Protein 8HD2 (pdb70)

Structure (mmCIF, N/CA/C/O backbone):
data_8HD2
#
_entry.id   8HD2
#
_cell.length_a   35.016
_cell.length_b   48.060
_cell.length_c   49.828
_cell.angle_alpha   82.590
_cell.angle_beta   84.120
_cell.angle_gamma   70.670
#
_symmetry.space_group_name_H-M   'P 1'
#
loop_
_entity.id
_entity.type
_entity.pdbx_description
1 polymer 'Methyltransf_25 domain-containing protein'
2 non-polymer S-ADENOSYL-L-HOMOCYSTEINE
3 water water
#
loop_
_atom_site.group_PDB
_atom_site.id
_atom_site.type_symbol
_atom_site.label_atom_id
_atom_site.label_alt_id
_atom_site.label_comp_id
_atom_site.label_asym_id
_atom_site.label_entity_id
_atom_site.label_seq_id
_atom_site.pdbx_PDB_ins_code
_atom_site.Cartn_x
_atom_site.Cartn_y
_atom_site.Cartn_z
_atom_site.occupancy
_atom_site.B_iso_or_equiv
_atom_site.auth_seq_id
_atom_site.auth_comp_id
_atom_site.auth_asym_id
_atom_site.auth_atom_id
_atom_site.pdbx_PDB_model_num
ATOM 1 N N . PHE A 1 22 ? -7.71602 16.97266 -10.43409 1.000 47.23583 17 PHE A N 1
ATOM 2 C CA . PHE A 1 22 ? -7.47426 15.53591 -10.41849 1.000 36.19658 17 PHE A CA 1
ATOM 3 C C . PHE A 1 22 ? -5.99808 15.21909 -10.17228 1.000 33.41105 17 PHE A C 1
ATOM 4 O O . PHE A 1 22 ? -5.10706 15.99677 -10.51485 1.000 33.69841 17 PHE A O 1
ATOM 6 N N . LEU A 1 23 ? -5.75652 14.05653 -9.57314 1.000 31.63507 18 LEU A N 1
ATOM 7 C CA . LEU A 1 23 ? -4.39931 13.68358 -9.20189 1.000 33.58934 18 LEU A CA 1
ATOM 8 C C . LEU A 1 23 ? -3.54951 13.39580 -10.43877 1.000 36.54339 18 LEU A C 1
ATOM 9 O O . LEU A 1 23 ? -2.38242 13.79541 -10.50233 1.000 27.30231 18 LEU A O 1
ATOM 14 N N . THR A 1 24 ? -4.12799 12.74309 -11.45177 1.000 34.45768 19 THR A N 1
ATOM 15 C CA . THR A 1 24 ? -3.37654 12.46678 -12.67412 1.000 26.67867 19 THR A CA 1
ATOM 16 C C . THR A 1 24 ? -2.95938 13.75714 -13.37022 1.000 30.90289 19 THR A C 1
ATOM 17 O O . THR A 1 24 ? -1.81149 13.89310 -13.81187 1.000 26.54283 19 THR A O 1
ATOM 21 N N . ASP A 1 25 ? -3.87494 14.72296 -13.47169 1.000 29.71550 20 ASP A N 1
ATOM 22 C CA . ASP A 1 25 ? -3.51771 16.01236 -14.05352 1.000 31.71781 20 ASP A CA 1
ATOM 23 C C . ASP A 1 25 ? -2.41388 16.69052 -13.25085 1.000 26.84632 20 ASP A C 1
ATOM 24 O O . ASP A 1 25 ? -1.52618 17.33614 -13.82046 1.000 25.25986 20 ASP A O 1
ATOM 29 N N . ARG A 1 26 ? -2.44901 16.54845 -11.92534 1.000 31.55735 21 ARG A N 1
ATOM 30 C CA . ARG A 1 26 ? -1.40748 17.14341 -11.09526 1.000 27.94594 21 ARG A CA 1
ATOM 31 C C . ARG A 1 26 ? -0.05122 16.50726 -11.36973 1.000 25.38658 21 ARG A C 1
ATOM 32 O O . ARG A 1 26 ? 0.96228 17.20784 -11.46059 1.000 19.99541 21 ARG A O 1
ATOM 40 N N . LEU A 1 27 ? -0.00482 15.17778 -11.49817 1.000 26.57662 22 LEU A N 1
ATOM 41 C CA . LEU A 1 27 ? 1.27801 14.53235 -11.75964 1.000 21.49702 22 LEU A CA 1
ATOM 42 C C . LEU A 1 27 ? 1.77357 14.84027 -13.16959 1.000 23.40691 22 LEU A C 1
ATOM 43 O O . LEU A 1 27 ? 2.97494 15.04409 -13.37398 1.000 25.15307 22 LEU A O 1
ATOM 48 N N . ILE A 1 28 ? 0.86706 14.89138 -14.15191 1.000 21.87300 23 ILE A N 1
ATOM 49 C CA . ILE A 1 28 ? 1.26443 15.31592 -15.49591 1.000 24.04396 23 ILE A CA 1
ATOM 50 C C . ILE A 1 28 ? 1.81852 16.73737 -15.46902 1.000 20.62327 23 ILE A C 1
ATOM 51 O O . ILE A 1 28 ? 2.81191 17.04412 -16.13573 1.000 23.73868 23 ILE A O 1
ATOM 56 N N . ARG A 1 29 ? 1.20671 17.62322 -14.68180 1.000 21.95508 24 ARG A N 1
ATOM 57 C CA . ARG A 1 29 ? 1.73496 18.98068 -14.58887 1.000 23.45315 24 ARG A CA 1
ATOM 58 C C . ARG A 1 29 ? 3.13250 18.97829 -13.97819 1.000 24.98115 24 ARG A C 1
ATOM 59 O O . ARG A 1 29 ? 4.01259 19.72426 -14.42041 1.000 23.86771 24 ARG A O 1
ATOM 67 N N . PHE A 1 30 ? 3.35884 18.13127 -12.97025 1.000 19.84986 25 PHE A N 1
ATOM 68 C CA . PHE A 1 30 ? 4.70210 17.95771 -12.42143 1.000 20.53207 25 PHE A CA 1
ATOM 69 C C . PHE A 1 30 ? 5.67764 17.51342 -13.50886 1.000 20.44091 25 PHE A C 1
ATOM 70 O O . PHE A 1 30 ? 6.77370 18.06774 -13.64136 1.000 21.60358 25 PHE A O 1
ATOM 78 N N . VAL A 1 31 ? 5.28758 16.50918 -14.29830 1.000 18.92384 26 VAL A N 1
ATOM 79 C CA . VAL A 1 31 ? 6.16244 15.99300 -15.34934 1.000 21.54989 26 VAL A CA 1
ATOM 80 C C . VAL A 1 31 ? 6.53610 17.10231 -16.32424 1.000 24.96101 26 VAL A C 1
ATOM 81 O O . VAL A 1 31 ? 7.69293 17.21561 -16.75482 1.000 24.02171 26 VAL A O 1
ATOM 85 N N . GLU A 1 32 ? 5.57566 17.95939 -16.66510 1.000 24.46114 27 GLU A N 1
ATOM 86 C CA . GLU A 1 32 ? 5.86683 19.03107 -17.61020 1.000 23.00236 27 GLU A CA 1
ATOM 87 C C . GLU A 1 32 ? 6.72544 20.11512 -16.96884 1.000 24.51020 27 GLU A C 1
ATOM 88 O O . GLU A 1 32 ? 7.72821 20.54719 -17.55046 1.000 25.79474 27 GLU A O 1
ATOM 94 N N . GLU A 1 33 ? 6.37989 20.53352 -15.74537 1.000 25.47308 28 GLU A N 1
ATOM 95 C CA . GLU A 1 33 ? 7.09998 21.64375 -15.12252 1.000 20.37182 28 GLU A CA 1
ATOM 96 C C . GLU A 1 33 ? 8.53534 21.28237 -14.76645 1.000 22.35416 28 GLU A C 1
ATOM 97 O O . GLU A 1 33 ? 9.40433 22.16040 -14.75809 1.000 28.27479 28 GLU A O 1
ATOM 103 N N . GLU A 1 34 ? 8.80911 20.01467 -14.44770 1.000 21.36145 29 GLU A N 1
ATOM 104 C CA . GLU A 1 34 ? 10.17445 19.60036 -14.14566 1.000 26.09968 29 GLU A CA 1
ATOM 105 C C . GLU A 1 34 ? 11.02228 19.38779 -15.39608 1.000 23.50285 29 GLU A C 1
ATOM 106 O O . GLU A 1 34 ? 12.21868 19.10439 -15.27352 1.000 26.40644 29 GLU A O 1
ATOM 108 N N . GLY A 1 35 ? 10.44315 19.53558 -16.58447 1.000 22.16093 30 GLY A N 1
ATOM 109 C CA . GLY A 1 35 ? 11.16714 19.29880 -17.81498 1.000 20.53712 30 GLY A CA 1
ATOM 110 C C . GLY A 1 35 ? 11.30731 17.84492 -18.20168 1.000 23.13932 30 GLY A C 1
ATOM 111 O O . GLY A 1 35 ? 12.09098 17.53504 -19.10380 1.000 23.45325 30 GLY A O 1
ATOM 112 N N . ILE A 1 36 ? 10.58872 16.93958 -17.53258 1.000 20.22491 31 ILE A N 1
ATOM 113 C CA . ILE A 1 36 ? 10.65507 15.52701 -17.89385 1.000 22.14118 31 ILE A CA 1
ATOM 114 C C . ILE A 1 36 ? 10.06281 15.30409 -19.27650 1.000 22.59399 31 ILE A C 1
ATOM 115 O O . ILE A 1 36 ? 10.63612 14.59132 -20.10795 1.000 22.75769 31 ILE A O 1
ATOM 120 N N . SER A 1 37 ? 8.89683 15.89498 -19.53981 1.000 21.32711 32 SER A N 1
ATOM 121 C CA . SER A 1 37 ? 8.27556 15.69936 -20.84177 1.000 21.63344 32 SER A CA 1
ATOM 122 C C . SER A 1 37 ? 9.14651 16.27827 -21.94965 1.000 24.86396 32 SER A C 1
ATOM 123 O O . SER A 1 37 ? 9.30316 15.65134 -23.00017 1.000 22.14234 32 SER A O 1
ATOM 126 N N . GLU A 1 38 ? 9.76164 17.44897 -21.71615 1.000 23.44576 33 GLU A N 1
ATOM 127 C CA . GLU A 1 38 ? 10.64180 18.03622 -22.72711 1.000 22.75854 33 GLU A CA 1
ATOM 128 C C . GLU A 1 38 ? 11.83558 17.13353 -23.00397 1.000 25.27986 33 GLU A C 1
ATOM 129 O O . GLU A 1 38 ? 12.21593 16.92442 -24.16412 1.000 24.65707 33 GLU A O 1
ATOM 135 N N . LEU A 1 39 ? 12.44395 16.59584 -21.94805 1.000 21.80294 34 LEU A N 1
ATOM 136 C CA . LEU A 1 39 ? 13.58458 15.70374 -22.11519 1.000 23.21975 34 LEU A CA 1
ATOM 137 C C . LEU A 1 39 ? 13.20056 14.46501 -22.91651 1.000 24.45670 34 LEU A C 1
ATOM 138 O O . LEU A 1 39 ? 13.90149 14.08194 -23.85675 1.000 22.42798 34 LEU A O 1
ATOM 143 N N . LEU A 1 40 ? 12.07721 13.83087 -22.56902 1.000 18.91710 35 LEU A N 1
ATOM 144 C CA . LEU A 1 40 ? 11.71330 12.58895 -23.24465 1.000 20.98838 35 LEU A CA 1
ATOM 145 C C . LEU A 1 40 ? 11.34521 12.83282 -24.70946 1.000 21.70636 35 LEU A C 1
ATOM 146 O O . LEU A 1 40 ? 11.67999 12.01733 -25.58235 1.000 20.71447 35 LEU A O 1
ATOM 151 N N . GLN A 1 41 ? 10.66541 13.94449 -25.01316 1.000 20.13539 36 GLN A N 1
ATOM 152 C CA . GLN A 1 41 ? 10.32443 14.17473 -26.41664 1.000 22.64450 36 GLN A CA 1
ATOM 153 C C . GLN A 1 41 ? 11.56959 14.49477 -27.22944 1.000 27.10912 36 GLN A C 1
ATOM 154 O O . GLN A 1 41 ? 11.66531 14.10862 -28.39859 1.000 23.43276 36 GLN A O 1
ATOM 1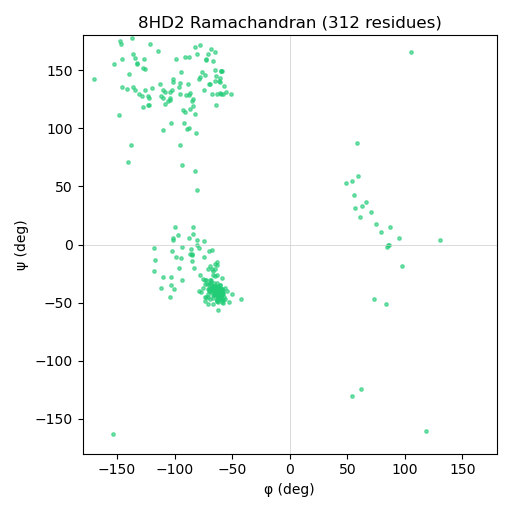60 N N . SER A 1 42 ? 12.54484 15.17653 -26.63022 1.000 24.83412 37 SER A N 1
ATOM 161 C CA . SER A 1 42 ? 13.78356 15.42775 -27.35852 1.000 22.18675 37 SER A CA 1
ATOM 162 C C . SER A 1 42 ? 14.57107 14.13875 -27.57020 1.000 25.46878 37 SER A C 1
ATOM 163 O O . SER A 1 42 ? 15.26482 13.98947 -28.58122 1.000 24.60746 37 SER A O 1
ATOM 166 N N . MET A 1 43 ? 14.44749 13.18730 -26.64733 1.000 25.45158 38 MET A N 1
ATOM 167 C CA . MET A 1 43 ? 15.13196 11.90978 -26.79784 1.000 19.17041 38 MET A CA 1
ATOM 168 C C . MET A 1 43 ? 14.47547 11.06009 -27.87932 1.000 20.52934 38 MET A C 1
ATOM 169 O O . MET A 1 43 ? 15.15224 10.26287 -28.53882 1.000 21.14607 38 MET A O 1
ATOM 174 N N . ARG A 1 44 ? 13.16002 11.22288 -28.05446 1.000 17.09025 39 ARG A N 1
ATOM 175 C CA . ARG A 1 44 ? 12.31740 10.57644 -29.06136 1.000 19.80062 39 ARG A CA 1
ATOM 176 C C . ARG A 1 44 ? 12.05656 9.10456 -28.78480 1.000 15.90905 39 ARG A C 1
ATOM 177 O O . ARG A 1 44 ? 10.91777 8.64373 -28.90685 1.000 19.59901 39 ARG A O 1
ATOM 185 N N . ARG A 1 45 ? 13.10382 8.35278 -28.46528 1.000 17.29072 40 ARG A N 1
ATOM 186 C CA . ARG A 1 45 ? 12.99787 6.92968 -28.19353 1.000 16.34938 40 ARG A CA 1
ATOM 187 C C . ARG A 1 45 ? 13.89503 6.60538 -27.01202 1.000 17.78001 40 ARG A C 1
ATOM 188 O O . ARG A 1 45 ? 14.93939 7.23565 -26.82829 1.000 19.76914 40 ARG A O 1
ATOM 196 N N . PHE A 1 46 ? 13.47069 5.63651 -26.19606 1.000 15.43335 41 PHE A N 1
ATOM 197 C CA . PHE A 1 46 ? 14.21072 5.30327 -24.98434 1.000 16.05998 41 PHE A CA 1
ATOM 198 C C . PHE A 1 46 ? 13.67280 4.01884 -24.36005 1.000 18.57163 41 PHE A C 1
ATOM 199 O O . PHE A 1 46 ? 12.46722 3.76957 -24.37281 1.000 16.15565 41 PHE A O 1
ATOM 207 N N . THR A 1 47 ? 14.57903 3.20467 -23.82112 1.000 16.46173 42 THR A N 1
ATOM 208 C CA . THR A 1 47 ? 14.18286 2.17290 -22.87925 1.000 16.24287 42 THR A CA 1
ATOM 209 C C . THR A 1 47 ? 14.03840 2.78869 -21.49297 1.000 16.13794 42 THR A C 1
ATOM 210 O O . THR A 1 47 ? 14.43943 3.93262 -21.25678 1.000 17.64934 42 THR A O 1
ATOM 214 N N . ILE A 1 48 ? 13.47756 2.02106 -20.55325 1.000 17.35061 43 ILE A N 1
ATOM 215 C CA . ILE A 1 48 ? 13.39491 2.53566 -19.18798 1.000 17.10685 43 ILE A CA 1
ATOM 216 C C . ILE A 1 48 ? 14.79693 2.84118 -18.65704 1.000 18.14362 43 ILE A C 1
ATOM 217 O O . ILE A 1 48 ? 15.02769 3.89469 -18.04385 1.000 17.66383 43 ILE A O 1
ATOM 222 N N . GLU A 1 49 ? 15.76896 1.96492 -18.94725 1.000 19.71819 44 GLU A N 1
ATOM 223 C CA . GLU A 1 49 ? 17.14394 2.20058 -18.50299 1.000 22.69357 44 GLU A CA 1
ATOM 224 C C . GLU A 1 49 ? 17.71766 3.48648 -19.08499 1.000 21.63109 44 GLU A C 1
ATOM 225 O O . GLU A 1 49 ? 18.41369 4.23228 -18.38800 1.000 19.55213 44 GLU A O 1
ATOM 231 N N . GLU A 1 50 ? 17.45155 3.76044 -20.36509 1.000 18.88309 45 GLU A N 1
ATOM 232 C CA . GLU A 1 50 ? 17.98011 4.97329 -20.97499 1.000 17.00825 45 GLU A CA 1
ATOM 233 C C . GLU A 1 50 ? 17.32800 6.20947 -20.37758 1.000 17.73207 45 GLU A C 1
ATOM 234 O O . GLU A 1 50 ? 18.00285 7.21532 -20.13119 1.000 20.04883 45 GLU A O 1
ATOM 240 N N . ALA A 1 51 ? 16.02291 6.14022 -20.10901 1.000 19.43951 46 ALA A N 1
ATOM 241 C CA . ALA A 1 51 ? 15.34094 7.26889 -19.48362 1.000 21.48804 46 ALA A CA 1
ATOM 242 C C . ALA A 1 51 ? 15.90695 7.56098 -18.10222 1.000 20.99550 46 ALA A C 1
ATOM 243 O O . ALA A 1 51 ? 16.14335 8.72424 -17.75315 1.000 19.04506 46 ALA A O 1
ATOM 245 N N . LEU A 1 52 ? 16.13666 6.51869 -17.30479 1.000 19.23400 47 LEU A N 1
ATOM 246 C CA . LEU A 1 52 ? 16.67675 6.72687 -15.96495 1.000 16.87938 47 LEU A CA 1
ATOM 247 C C . LEU A 1 52 ? 18.08333 7.31107 -16.02756 1.000 20.53962 47 LEU A C 1
ATOM 248 O O . LEU A 1 52 ? 18.43351 8.19363 -15.23240 1.000 19.64516 47 LEU A O 1
ATOM 253 N N . GLU A 1 53 ? 18.89400 6.86021 -16.98647 1.000 18.74679 48 GLU A N 1
ATOM 254 C CA . GLU A 1 53 ? 20.20401 7.47621 -17.16749 1.000 20.78753 48 GLU A CA 1
ATOM 255 C C . GLU A 1 53 ? 20.07172 8.95794 -17.51308 1.000 24.16476 48 GLU A C 1
ATOM 256 O O . GLU A 1 53 ? 20.81855 9.79305 -16.99040 1.000 22.52094 48 GLU A O 1
ATOM 262 N N . ALA A 1 54 ? 19.10298 9.31120 -18.36707 1.000 18.71386 49 ALA A N 1
ATOM 263 C CA . ALA A 1 54 ? 18.93580 10.70699 -18.76114 1.000 19.36122 49 ALA A CA 1
ATOM 264 C C . ALA A 1 54 ? 18.37236 11.56339 -17.63314 1.000 23.26947 49 ALA A C 1
ATOM 265 O O . ALA A 1 54 ? 18.71089 12.74765 -17.53661 1.000 21.26300 49 ALA A O 1
ATOM 267 N N . PHE A 1 55 ? 17.50334 11.00121 -16.78550 1.000 19.62571 50 PHE A N 1
ATOM 268 C CA . PHE A 1 55 ? 17.04771 11.74334 -15.61006 1.000 21.72218 50 PHE A CA 1
ATOM 269 C C . PHE A 1 55 ? 18.21932 12.11074 -14.71471 1.000 22.76844 50 PHE A C 1
ATOM 270 O O . PHE A 1 55 ? 18.28183 13.22794 -14.17935 1.000 22.75293 50 PHE A O 1
ATOM 278 N N . ARG A 1 56 ? 19.14367 11.17187 -14.51663 1.000 18.57669 51 ARG A N 1
ATOM 279 C CA . ARG A 1 56 ? 20.35059 11.46475 -13.75222 1.000 22.04876 51 ARG A CA 1
ATOM 280 C C . ARG A 1 56 ? 21.18101 12.54653 -14.43752 1.000 30.62271 51 ARG A C 1
ATOM 281 O O . ARG A 1 56 ? 21.46910 13.59622 -13.85324 1.000 30.42538 51 ARG A O 1
ATOM 289 N N . GLU A 1 57 ? 21.55792 12.31209 -15.69423 1.000 25.28324 52 GLU A N 1
ATOM 290 C CA . GLU A 1 57 ? 22.53916 13.17203 -16.35364 1.000 28.32417 52 GLU A CA 1
ATOM 291 C C . GLU A 1 57 ? 21.97140 14.53225 -16.74648 1.000 26.84605 52 GLU A C 1
ATOM 292 O O . GLU A 1 57 ? 22.70472 15.52690 -16.73336 1.000 35.62646 52 GLU A O 1
ATOM 298 N N . LYS A 1 58 ? 20.69551 14.60638 -17.11752 1.000 26.95880 53 LYS A N 1
ATOM 299 C CA . LYS A 1 58 ? 20.13565 15.82934 -17.68822 1.000 30.50832 53 LYS A CA 1
ATOM 300 C C . LYS A 1 58 ? 19.28289 16.62062 -16.70683 1.000 29.09179 53 LYS A C 1
ATOM 301 O O . LYS A 1 58 ? 19.26804 17.85210 -16.76470 1.000 32.83874 53 LYS A O 1
ATOM 307 N N . LEU A 1 59 ? 18.54957 15.94967 -15.82092 1.000 25.79981 54 LEU A N 1
ATOM 308 C CA . LEU A 1 59 ? 17.74903 16.63818 -14.82300 1.000 24.37647 54 LEU A CA 1
ATOM 309 C C . LEU A 1 59 ? 18.42841 16.71474 -13.46690 1.000 25.70124 54 LEU A C 1
ATOM 310 O O . LEU A 1 59 ? 17.93795 17.42920 -12.58256 1.000 30.02374 54 LEU A O 1
ATOM 315 N N . GLY A 1 60 ? 19.52234 15.98631 -13.27169 1.000 24.97726 55 GLY A N 1
ATOM 316 C CA . GLY A 1 60 ? 20.22293 16.03697 -12.00903 1.000 23.99251 55 GLY A CA 1
ATOM 317 C C . GLY A 1 60 ? 19.56285 15.30458 -10.86745 1.000 24.34173 55 GLY A C 1
ATOM 318 O O . GLY A 1 60 ? 19.91161 15.55711 -9.71400 1.000 27.42417 55 GLY A O 1
ATOM 319 N N . TYR A 1 61 ? 18.62398 14.39783 -11.14116 1.000 21.16173 56 TYR A N 1
ATOM 320 C CA . TYR A 1 61 ? 18.01939 13.62895 -10.05985 1.000 19.96929 56 TYR A CA 1
ATOM 321 C C . TYR A 1 61 ? 19.02183 12.63944 -9.48496 1.000 26.99001 56 TYR A C 1
ATOM 322 O O . TYR A 1 61 ? 19.77044 11.99387 -10.22033 1.000 28.28355 56 TYR A O 1
ATOM 331 N N . LYS A 1 62 ? 19.03267 12.52062 -8.15694 1.000 28.70836 57 LYS A N 1
ATOM 332 C CA . LYS A 1 62 ? 19.87709 11.53454 -7.47504 1.000 31.60602 57 LYS A CA 1
ATOM 333 C C . LYS A 1 62 ? 19.06709 10.26930 -7.20698 1.000 27.37047 57 LYS A C 1
ATOM 334 O O . LYS A 1 62 ? 18.48922 10.05643 -6.13671 1.000 33.32148 57 LYS A O 1
ATOM 340 N N . LEU A 1 63 ? 19.04815 9.40503 -8.22476 1.000 22.60815 58 LEU A N 1
ATOM 341 C CA . LEU A 1 63 ? 18.32008 8.13850 -8.18600 1.000 25.36284 58 LEU A CA 1
ATOM 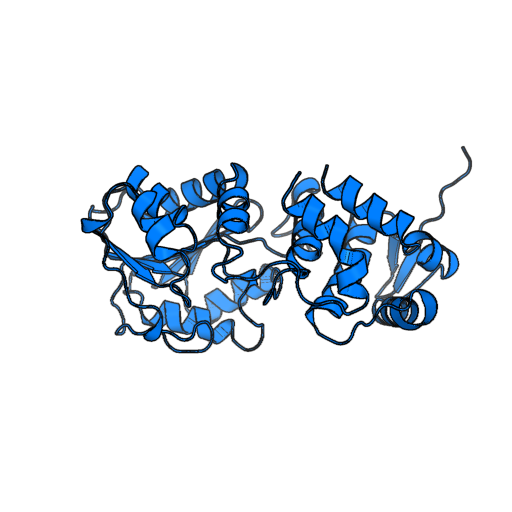342 C C . LEU A 1 63 ? 19.17706 7.09410 -7.47016 1.000 24.91411 58 LEU A C 1
ATOM 343 O O . LEU A 1 63 ? 19.59687 6.08458 -8.03187 1.000 31.88265 58 LEU A O 1
ATOM 348 N N . GLN A 1 64 ? 19.43741 7.37542 -6.19525 1.000 36.25274 59 GLN A N 1
ATOM 349 C CA . GLN A 1 64 ? 20.46095 6.67480 -5.43283 1.000 35.53625 59 GLN A CA 1
ATOM 350 C C . GLN A 1 64 ? 19.92155 5.48792 -4.65124 1.000 33.31475 59 GLN A C 1
ATOM 351 O O . GLN A 1 64 ? 20.70351 4.78917 -4.00236 1.000 36.12081 59 GLN A O 1
ATOM 353 N N . ASP A 1 65 ? 18.61636 5.24168 -4.69974 1.000 24.39549 60 ASP A N 1
ATOM 354 C CA . ASP A 1 65 ? 18.01474 4.12360 -3.98909 1.000 22.28449 60 ASP A CA 1
ATOM 355 C C . ASP A 1 65 ? 16.83604 3.57209 -4.77804 1.000 24.33219 60 ASP A C 1
ATOM 356 O O . ASP A 1 65 ? 16.40773 4.14624 -5.77913 1.000 22.05121 60 ASP A O 1
ATOM 361 N N . ARG A 1 66 ? 16.30828 2.44641 -4.28726 1.000 18.34104 61 ARG A N 1
ATOM 362 C CA . ARG A 1 66 ? 15.24365 1.73703 -4.98778 1.000 19.63824 61 ARG A CA 1
ATOM 363 C C . ARG A 1 66 ? 13.99211 2.59366 -5.12058 1.000 19.80868 61 ARG A C 1
ATOM 364 O O . ARG A 1 66 ? 13.33798 2.58528 -6.17163 1.000 19.07036 61 ARG A O 1
ATOM 372 N N . VAL A 1 67 ? 13.63332 3.33523 -4.06843 1.000 15.40287 62 VAL A N 1
ATOM 373 C CA . VAL A 1 67 ? 12.37050 4.07493 -4.11194 1.000 15.56581 62 VAL A CA 1
ATOM 374 C C . VAL A 1 67 ? 12.43226 5.19801 -5.14187 1.000 16.22768 62 VAL A C 1
ATOM 375 O O . VAL A 1 67 ? 11.44169 5.47850 -5.82021 1.000 17.43227 62 VAL A O 1
ATOM 379 N N . ARG A 1 68 ? 13.58336 5.86859 -5.27532 1.000 17.93865 63 ARG A N 1
ATOM 380 C CA . ARG A 1 68 ? 13.67848 6.94404 -6.26104 1.000 13.93595 63 ARG A CA 1
ATOM 381 C C . ARG A 1 68 ? 13.79525 6.40820 -7.68189 1.000 16.61197 63 ARG A C 1
ATOM 382 O O . ARG A 1 68 ? 13.23134 6.99176 -8.62221 1.000 16.87160 63 ARG A O 1
ATOM 390 N N . LEU A 1 69 ? 14.52655 5.30656 -7.86986 1.000 17.23174 64 LEU A N 1
ATOM 391 C CA . LEU A 1 69 ? 14.53449 4.65955 -9.17793 1.000 17.63656 64 LEU A CA 1
ATOM 392 C C . LEU A 1 69 ? 13.12535 4.23032 -9.57148 1.000 20.75103 64 LEU A C 1
ATOM 393 O O . LEU A 1 69 ? 12.72437 4.36854 -10.73258 1.000 18.92086 64 LEU A O 1
ATOM 398 N N . ARG A 1 70 ? 12.35436 3.73737 -8.60018 1.000 18.94358 65 ARG A N 1
ATOM 399 C CA . ARG A 1 70 ? 10.97718 3.33104 -8.84834 1.000 16.49701 65 ARG A CA 1
ATOM 400 C C . ARG A 1 70 ? 10.09353 4.50693 -9.23613 1.000 17.57988 65 ARG A C 1
ATOM 401 O O . ARG A 1 70 ? 9.23027 4.36997 -10.11657 1.000 19.06039 65 ARG A O 1
ATOM 409 N N . MET A 1 71 ? 10.26650 5.66150 -8.58036 1.000 17.92993 66 MET A N 1
ATOM 410 C CA . MET A 1 71 ? 9.43818 6.81272 -8.93986 1.000 15.83931 66 MET A CA 1
ATOM 411 C C . MET A 1 71 ? 9.64533 7.19065 -10.38652 1.000 15.06248 66 MET A C 1
ATOM 412 O O . MET A 1 71 ? 8.69290 7.55671 -11.09167 1.000 17.30583 66 MET A O 1
ATOM 417 N N . ALA A 1 72 ? 10.90077 7.14735 -10.83330 1.000 16.64991 67 ALA A N 1
ATOM 418 C CA . ALA A 1 72 ? 11.20554 7.49397 -12.21304 1.000 16.25729 67 ALA A CA 1
ATOM 419 C C . ALA A 1 72 ? 10.57235 6.49750 -13.17804 1.000 19.07222 67 ALA A C 1
ATOM 420 O O . ALA A 1 72 ? 10.04916 6.88275 -14.23054 1.000 18.56873 67 ALA A O 1
ATOM 422 N N . LYS A 1 73 ? 10.58390 5.21169 -12.82207 1.000 17.15222 68 LYS A N 1
ATOM 423 C CA . LYS A 1 73 ? 9.91023 4.20990 -13.64156 1.000 16.86239 68 LYS A CA 1
ATOM 424 C C . LYS A 1 73 ? 8.39852 4.43911 -13.66807 1.000 17.72932 68 LYS A C 1
ATOM 425 O O . LYS A 1 73 ? 7.75658 4.26423 -14.71287 1.000 19.93831 68 LYS A O 1
ATOM 431 N N . VAL A 1 74 ? 7.81786 4.85584 -12.53612 1.000 15.84866 69 VAL A N 1
ATOM 432 C CA . VAL A 1 74 ? 6.37921 5.10487 -12.48115 1.000 15.33000 69 VAL A CA 1
ATOM 433 C C . VAL A 1 74 ? 5.99701 6.24584 -13.41068 1.000 16.95861 69 VAL A C 1
ATOM 434 O O . VAL A 1 74 ? 4.95189 6.19832 -14.07073 1.000 16.31845 69 VAL A O 1
ATOM 438 N N . ILE A 1 75 ? 6.85253 7.27136 -13.51387 1.000 16.34195 70 ILE A N 1
ATOM 439 C CA . ILE A 1 75 ? 6.56604 8.38487 -14.41877 1.000 17.57865 70 ILE A CA 1
ATOM 440 C C . ILE A 1 75 ? 6.46961 7.89704 -15.86563 1.000 17.93685 70 ILE A C 1
ATOM 441 O O . ILE A 1 75 ? 5.54103 8.25999 -16.59738 1.000 16.97086 70 ILE A O 1
ATOM 446 N N . VAL A 1 76 ? 7.41413 7.05728 -16.29450 1.000 17.30698 71 VAL A N 1
ATOM 447 C CA . VAL A 1 76 ? 7.36765 6.50486 -17.64789 1.000 14.65960 71 VAL A CA 1
ATOM 448 C C . VAL A 1 76 ? 6.11981 5.65361 -17.83355 1.000 16.55480 71 VAL A C 1
ATOM 449 O O . VAL A 1 76 ? 5.42360 5.76267 -18.84935 1.000 16.59787 71 VAL A O 1
ATOM 453 N N . ASP A 1 77 ? 5.81036 4.80428 -16.84757 1.000 13.66043 72 ASP A N 1
ATOM 454 C CA . ASP A 1 77 ? 4.60487 3.97904 -16.91731 1.000 14.37998 72 ASP A CA 1
ATOM 455 C C . ASP A 1 77 ? 3.35000 4.83080 -17.03230 1.000 15.41358 72 ASP A C 1
ATOM 456 O O . ASP A 1 77 ? 2.40009 4.46082 -17.73532 1.000 15.84723 72 ASP A O 1
ATOM 461 N N . LEU A 1 78 ? 3.31408 5.96651 -16.33410 1.000 13.92464 73 LEU A N 1
ATOM 462 C CA . LEU A 1 78 ? 2.13728 6.82669 -16.39590 1.000 16.31235 73 LEU A CA 1
ATOM 463 C C . LEU A 1 78 ? 2.03514 7.50538 -17.75583 1.000 16.35478 73 LEU A C 1
ATOM 464 O O . LEU A 1 78 ? 0.94510 7.61052 -18.32345 1.000 16.47963 73 LEU A O 1
ATOM 469 N N . LEU A 1 79 ? 3.16191 7.98227 -18.28545 1.000 16.04083 74 LEU A N 1
ATOM 470 C CA . LEU A 1 79 ? 3.14194 8.59381 -19.61175 1.000 17.08376 74 LEU A CA 1
ATOM 471 C C . LEU A 1 79 ? 2.67986 7.60260 -20.67112 1.000 16.07849 74 LEU A C 1
ATOM 472 O O . LEU A 1 79 ? 1.99898 7.98734 -21.63183 1.000 19.29981 74 LEU A O 1
ATOM 477 N N . TYR A 1 80 ? 3.02644 6.32578 -20.50782 1.000 14.77496 75 TYR A N 1
ATOM 478 C CA . TYR A 1 80 ? 2.56285 5.29713 -21.43100 1.000 18.46779 75 TYR A CA 1
ATOM 479 C C . TYR A 1 80 ? 1.06978 5.04792 -21.25289 1.000 18.42177 75 TYR A C 1
ATOM 480 O O . TYR A 1 80 ? 0.31268 5.01794 -22.22886 1.000 16.26985 75 TYR A O 1
ATOM 489 N N . GLU A 1 81 ? 0.61994 4.93611 -19.99799 1.000 16.67131 76 GLU A N 1
ATOM 490 C CA . GLU A 1 81 ? -0.79766 4.72611 -19.72115 1.000 16.47964 76 GLU A CA 1
ATOM 491 C C . GLU A 1 81 ? -1.65977 5.87066 -20.24091 1.000 19.90495 76 GLU A C 1
ATOM 492 O O . GLU A 1 81 ? -2.79902 5.64150 -20.67387 1.000 20.45418 76 GLU A O 1
ATOM 498 N N . CYS A 1 82 ? -1.14451 7.09950 -20.20031 1.000 18.51886 77 CYS A N 1
ATOM 499 C CA . CYS A 1 82 ? -1.85099 8.28920 -20.65995 1.000 16.68020 77 CYS A CA 1
ATOM 500 C C . CYS A 1 82 ? -1.66588 8.55776 -22.14597 1.000 21.68795 77 CYS A C 1
ATOM 501 O O . CYS A 1 82 ? -2.13189 9.59509 -22.63476 1.000 22.16197 77 CYS A O 1
ATOM 504 N N . GLU A 1 83 ? -1.00414 7.65063 -22.86321 1.000 19.65626 78 GLU A N 1
ATOM 505 C CA . GLU A 1 83 ? -0.90425 7.68926 -24.32227 1.000 22.63928 78 GLU A CA 1
ATOM 506 C C . GLU A 1 83 ? -0.02095 8.83171 -24.81496 1.000 23.08413 78 GLU A C 1
ATOM 507 O O . GLU A 1 83 ? -0.21727 9.33800 -25.92656 1.000 24.42520 78 GLU A O 1
ATOM 513 N N . TYR A 1 84 ? 0.96018 9.25161 -24.00798 1.000 20.03932 79 TYR A N 1
ATOM 514 C CA . TYR A 1 84 ? 2.01673 10.11462 -24.51726 1.000 22.63126 79 TYR A CA 1
ATOM 515 C C . TYR A 1 84 ? 3.11679 9.31633 -25.20278 1.000 19.28229 79 TYR A C 1
ATOM 516 O O . TYR A 1 84 ? 3.87779 9.88299 -25.99931 1.000 19.38695 79 TYR A O 1
ATOM 525 N N . LEU A 1 85 ? 3.20996 8.01845 -24.90838 1.000 16.64137 80 LEU A N 1
ATOM 526 C CA . LEU A 1 85 ? 4.23512 7.14006 -25.44469 1.000 16.87824 80 LEU A CA 1
ATOM 527 C C . LEU A 1 85 ? 3.58257 5.94095 -26.11019 1.000 15.10666 80 LEU A C 1
ATOM 528 O O . LEU A 1 85 ? 2.49083 5.52156 -25.71571 1.000 18.92109 80 LEU A O 1
ATOM 533 N N . GLU A 1 86 ? 4.25360 5.38573 -27.11881 1.000 17.12684 81 GLU A N 1
ATOM 534 C CA . GLU A 1 86 ? 3.93982 4.04891 -27.59537 1.000 16.38919 81 GLU A CA 1
ATOM 535 C C . GLU A 1 86 ? 5.13989 3.16541 -27.30566 1.000 16.64612 81 GLU A C 1
ATOM 536 O O . GLU A 1 86 ? 6.23472 3.65116 -27.01095 1.000 19.70282 81 GLU A O 1
ATOM 542 N N . LYS A 1 87 ? 4.94530 1.85844 -27.41897 1.000 15.92225 82 LYS A N 1
ATOM 543 C CA . LYS A 1 87 ? 5.98615 0.91810 -27.03287 1.000 17.25695 82 LYS A CA 1
ATOM 544 C C . LYS A 1 87 ? 6.12140 -0.14237 -28.10894 1.000 21.36128 82 LYS A C 1
ATOM 545 O O . LYS A 1 87 ? 5.11672 -0.69537 -28.56865 1.000 24.06632 82 LYS A O 1
ATOM 551 N N . LYS A 1 88 ? 7.36268 -0.41728 -28.49941 1.000 15.97917 83 LYS A N 1
ATOM 552 C CA . LYS A 1 88 ? 7.71143 -1.50878 -29.40492 1.000 16.01180 83 LYS A CA 1
ATOM 553 C C . LYS A 1 88 ? 8.79843 -2.32713 -28.72521 1.000 23.12788 83 LYS A C 1
ATOM 554 O O . LYS A 1 88 ? 9.88708 -1.80785 -28.45765 1.000 19.43137 83 LYS A O 1
ATOM 560 N N . GLY A 1 89 ? 8.51349 -3.58628 -28.45146 1.000 21.70983 84 GLY A N 1
ATOM 561 C CA . GLY A 1 89 ? 9.44475 -4.36738 -27.65362 1.000 20.71063 84 GLY A CA 1
ATOM 562 C C . GLY A 1 89 ? 9.57587 -3.73738 -26.28341 1.000 25.49624 84 GLY A C 1
ATOM 563 O O . GLY A 1 89 ? 8.58458 -3.51566 -25.58028 1.000 23.87073 84 GLY A O 1
ATOM 564 N N . GLU A 1 90 ? 10.80816 -3.42239 -25.88985 1.000 22.30408 85 GLU A N 1
ATOM 565 C CA . GLU A 1 90 ? 11.06423 -2.74865 -24.62625 1.000 20.42338 85 GLU A CA 1
ATOM 566 C C . GLU A 1 90 ? 11.33105 -1.26200 -24.80496 1.000 15.81280 85 GLU A C 1
ATOM 567 O O . GLU A 1 90 ? 11.66563 -0.58044 -23.82616 1.000 20.11716 85 GLU A O 1
ATOM 573 N N . ARG A 1 91 ? 11.18380 -0.74022 -26.01905 1.000 14.22447 86 ARG A N 1
ATOM 574 C CA . ARG A 1 91 ? 11.52688 0.64371 -26.31671 1.000 13.68034 86 ARG A CA 1
ATOM 575 C C . ARG A 1 91 ? 10.28326 1.51573 -26.42790 1.000 18.39456 86 ARG A C 1
ATOM 576 O O . ARG A 1 91 ? 9.32239 1.16011 -27.12198 1.000 18.37459 86 ARG A O 1
ATOM 584 N N . TYR A 1 92 ? 10.31117 2.65793 -25.74232 1.000 14.22170 87 TYR A N 1
ATOM 585 C CA . TYR A 1 92 ? 9.23533 3.63224 -25.78887 1.000 17.22707 87 TYR A CA 1
ATOM 586 C C . TYR A 1 92 ? 9.53783 4.68748 -26.83837 1.000 16.45098 87 TYR A C 1
ATOM 587 O O . TYR A 1 92 ? 10.69776 5.01071 -27.09423 1.000 15.58344 87 TYR A O 1
ATOM 596 N N . PHE A 1 93 ? 8.47811 5.22201 -27.44389 1.000 15.10493 88 PHE A N 1
ATOM 597 C CA . PHE A 1 93 ? 8.58902 6.29031 -28.42608 1.000 17.21700 88 PHE A CA 1
ATOM 598 C C . PHE A 1 93 ? 7.60927 7.39165 -28.06258 1.000 16.02538 88 PHE A C 1
ATOM 599 O O . PHE A 1 93 ? 6.42034 7.12392 -27.84737 1.000 18.21127 88 PHE A O 1
ATOM 607 N N . TRP A 1 94 ? 8.09850 8.62437 -28.01292 1.000 16.38787 89 TRP A N 1
ATOM 608 C CA . TRP A 1 94 ? 7.21436 9.76072 -27.80571 1.000 16.13886 89 TRP A CA 1
ATOM 609 C C . TRP A 1 94 ? 6.31882 9.94825 -29.02409 1.000 20.51458 89 TRP A C 1
ATOM 610 O O . TRP A 1 94 ? 6.80507 9.99831 -30.16419 1.000 20.97908 89 TRP A O 1
ATOM 621 N N . ILE A 1 95 ? 5.01342 10.05478 -28.78647 1.000 18.73417 90 ILE A N 1
ATOM 622 C CA . ILE A 1 95 ? 4.04898 10.18993 -29.87275 1.000 17.02013 90 ILE A CA 1
ATOM 623 C C . ILE A 1 95 ? 3.96322 11.65304 -30.27458 1.000 21.52190 90 ILE A C 1
ATOM 624 O O . ILE A 1 95 ? 3.57994 12.50421 -29.46602 1.000 23.24789 90 ILE A O 1
ATOM 629 N N . GLU A 1 96 ? 4.29822 11.94507 -31.52993 1.000 26.37999 91 GLU A N 1
ATOM 630 C CA . GLU A 1 96 ? 4.23729 13.30690 -32.04636 1.000 30.83273 91 GLU A CA 1
ATOM 631 C C . GLU A 1 96 ? 2.81507 13.60119 -32.50965 1.000 31.82945 91 GLU A C 1
ATOM 632 O O . GLU A 1 96 ? 2.25764 12.85821 -33.32405 1.000 36.00554 91 GLU A O 1
ATOM 634 N N . GLY A 1 97 ? 2.23051 14.67859 -31.98869 1.000 34.70612 92 GLY A N 1
ATOM 635 C CA . GLY A 1 97 ? 0.90526 15.07956 -32.42012 1.000 35.52417 92 GLY A CA 1
ATOM 636 C C . GLY A 1 97 ? 0.92386 15.75554 -33.78107 1.000 34.41873 92 GLY A C 1
ATOM 637 O O . GLY A 1 97 ? 1.88146 16.42983 -34.16044 1.000 38.66322 92 GLY A O 1
ATOM 638 N N . LYS A 1 98 ? -0.16274 15.57064 -34.52529 1.000 38.57283 93 LYS A N 1
ATOM 639 C CA . LYS A 1 98 ? -0.25371 16.11736 -35.86960 1.000 28.35872 93 LYS A CA 1
ATOM 640 C C . LYS A 1 98 ? -0.86866 17.51520 -35.85198 1.000 27.75769 93 LYS A C 1
ATOM 641 O O . LYS A 1 98 ? -1.51476 17.93078 -34.88637 1.000 30.77974 93 LYS A O 1
ATOM 647 N N . GLY A 1 99 ? -0.64402 18.24447 -36.94251 1.000 23.83212 94 GLY A N 1
ATOM 648 C CA . GLY A 1 99 ? -1.01316 19.65021 -36.96682 1.000 27.54623 94 GLY A CA 1
ATOM 649 C C . GLY A 1 99 ? -2.51579 19.83959 -36.85646 1.000 27.12944 94 GLY A C 1
ATOM 650 O O . GLY A 1 99 ? -3.30255 19.07887 -37.42598 1.000 33.21382 94 GLY A O 1
ATOM 651 N N . PHE A 1 100 ? -2.90798 20.86138 -36.09872 1.000 26.71725 95 PHE A N 1
ATOM 652 C CA . PHE A 1 100 ? -4.31520 21.22711 -35.91528 1.000 31.18200 95 PHE A CA 1
ATOM 653 C C . PHE A 1 100 ? -5.14678 20.08615 -35.34097 1.000 41.72752 95 PHE A C 1
ATOM 654 O O . PHE A 1 100 ? -6.36452 20.21073 -35.20882 1.000 47.30241 95 PHE A O 1
ATOM 662 N N . VAL A 1 120 ? -3.36914 21.02412 -0.43659 1.000 44.73744 115 VAL A N 1
ATOM 663 C CA . VAL A 1 120 ? -4.48832 20.64385 0.41912 1.000 57.01214 115 VAL A CA 1
ATOM 664 C C . VAL A 1 120 ? -4.52455 19.12400 0.61225 1.000 41.22790 115 VAL A C 1
ATOM 665 O O . VAL A 1 120 ? -4.59556 18.63130 1.74060 1.000 51.20479 115 VAL A O 1
ATOM 667 N N . ASP A 1 121 ? -4.48180 18.39116 -0.49707 1.000 35.94259 116 ASP A N 1
ATOM 668 C CA . ASP A 1 121 ? -4.44316 16.93466 -0.45324 1.000 37.66178 116 ASP A CA 1
ATOM 669 C C . ASP A 1 121 ? -3.14849 16.44684 0.18255 1.000 28.17549 116 ASP A C 1
ATOM 670 O O . ASP A 1 121 ? -2.10222 17.09302 0.08837 1.000 27.77873 116 ASP A O 1
ATOM 675 N N . PHE A 1 122 ? -3.22518 15.27960 0.82439 1.000 24.63902 117 PHE A N 1
ATOM 676 C CA . PHE A 1 122 ? -2.01724 14.50861 1.09430 1.000 20.72149 117 PHE A CA 1
ATOM 677 C C . PHE A 1 122 ? -1.22065 14.30784 -0.19676 1.000 17.29712 117 PHE A C 1
ATOM 678 O O . PHE A 1 122 ? -0.01252 14.56013 -0.23952 1.000 17.68703 117 PHE A O 1
ATOM 686 N N . PHE A 1 123 ? -1.89050 13.86816 -1.26762 1.000 20.10834 118 PHE A N 1
ATOM 687 C CA . PHE A 1 123 ? -1.16682 13.59822 -2.50730 1.000 21.16841 118 PHE A CA 1
ATOM 688 C C . PHE A 1 123 ? -0.58381 14.87575 -3.09020 1.000 24.05899 118 PHE A C 1
ATOM 689 O O . PHE A 1 123 ? 0.53973 14.86690 -3.61286 1.000 21.23072 118 PHE A O 1
ATOM 697 N N . GLU A 1 124 ? -1.33194 15.98441 -3.01999 1.000 21.84758 119 GLU A N 1
ATOM 698 C CA . GLU A 1 124 ? -0.79819 17.25267 -3.51110 1.000 28.97028 119 GLU A CA 1
ATOM 699 C C . GLU A 1 124 ? 0.46911 17.63485 -2.75891 1.000 25.70643 119 GLU A C 1
ATOM 700 O O . GLU A 1 124 ? 1.46531 18.04481 -3.37015 1.000 24.44951 119 GLU A O 1
ATOM 702 N N . ARG A 1 125 ? 0.46427 17.48396 -1.43128 1.000 21.31731 120 ARG A N 1
ATOM 703 C CA . ARG A 1 125 ? 1.65869 17.80313 -0.66049 1.000 19.19934 120 ARG A CA 1
ATOM 704 C C . AR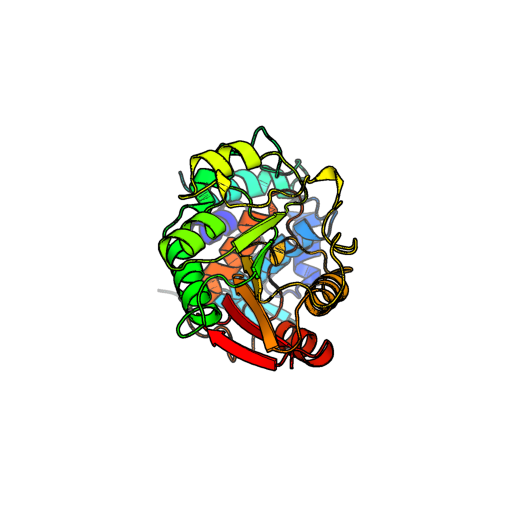G A 1 125 ? 2.82146 16.89075 -1.03403 1.000 24.18192 120 ARG A C 1
ATOM 705 O O . ARG A 1 125 ? 3.96634 17.35087 -1.14509 1.000 22.15429 120 ARG A O 1
ATOM 713 N N . CYS A 1 126 ? 2.54584 15.60317 -1.27558 1.000 18.48287 121 CYS A N 1
ATOM 714 C CA . CYS A 1 126 ? 3.60410 14.69814 -1.72001 1.000 17.39515 121 CYS A CA 1
ATOM 715 C C . CYS A 1 126 ? 4.18984 15.15308 -3.04700 1.000 13.05229 121 CYS A C 1
ATOM 716 O O . CYS A 1 126 ? 5.41252 15.22210 -3.20057 1.000 18.25953 121 CYS A O 1
ATOM 719 N N . ILE A 1 127 ? 3.32906 15.49528 -4.00903 1.000 16.71728 122 ILE A N 1
ATOM 720 C CA . ILE A 1 127 ? 3.81668 15.89765 -5.32613 1.000 16.02677 122 ILE A CA 1
ATOM 721 C C . ILE A 1 127 ? 4.56183 17.22824 -5.24581 1.000 18.73958 122 ILE A C 1
ATOM 722 O O . ILE A 1 127 ? 5.57673 17.42325 -5.93211 1.000 19.65665 122 ILE A O 1
ATOM 727 N N . MET A 1 128 ? 4.09608 18.15162 -4.38799 1.000 18.72470 123 MET A N 1
ATOM 728 C CA . MET A 1 128 ? 4.80865 19.41532 -4.18919 1.000 19.29994 123 MET A CA 1
ATOM 729 C C . MET A 1 128 ? 6.23467 19.19494 -3.71064 1.000 22.79981 123 MET A C 1
ATOM 730 O O . MET A 1 128 ? 7.11418 20.03402 -3.95511 1.000 20.17160 123 MET A O 1
ATOM 735 N N . TYR A 1 129 ? 6.47753 18.09422 -3.00416 1.000 16.90588 124 TYR A N 1
ATOM 736 C CA . TYR A 1 129 ? 7.78454 17.78786 -2.45367 1.000 15.74623 124 TYR A CA 1
ATOM 737 C C . TYR A 1 129 ? 8.61951 16.88126 -3.35544 1.000 17.59721 124 TYR A C 1
ATOM 738 O O . TYR A 1 129 ? 9.83163 16.74210 -3.12348 1.000 19.17326 124 TYR A O 1
ATOM 747 N N . ALA A 1 130 ? 8.01106 16.28659 -4.38338 1.000 17.49992 125 ALA A N 1
ATOM 748 C CA . ALA A 1 130 ? 8.66135 15.19338 -5.09987 1.000 18.98163 125 ALA A CA 1
ATOM 749 C C . ALA A 1 130 ? 9.95262 15.65188 -5.75862 1.000 17.72207 125 ALA A C 1
ATOM 750 O O . ALA A 1 130 ? 10.92646 14.89072 -5.82173 1.000 19.04353 125 ALA A O 1
ATOM 752 N N . ASP A 1 131 ? 9.97824 16.89235 -6.26214 1.000 16.94349 126 ASP A N 1
ATOM 753 C CA . ASP A 1 131 ? 11.20008 17.41955 -6.87039 1.000 24.17431 126 ASP A CA 1
ATOM 754 C C . ASP A 1 131 ? 12.33611 17.45309 -5.85618 1.000 18.95271 126 ASP A C 1
ATOM 755 O O . ASP A 1 131 ? 13.46649 17.04971 -6.15833 1.000 21.41340 126 ASP A O 1
ATOM 760 N N . LYS A 1 132 ? 12.04888 17.89569 -4.62956 1.000 16.60170 127 LYS A N 1
ATOM 761 C CA . LYS A 1 132 ? 13.08198 17.90324 -3.59921 1.000 17.51585 127 LYS A CA 1
ATOM 762 C C . LYS A 1 132 ? 13.51700 16.49045 -3.24311 1.000 17.43534 127 LYS A C 1
ATOM 763 O O . LYS A 1 132 ? 14.70934 16.23138 -3.03398 1.000 18.17834 127 LYS A O 1
ATOM 769 N N . PHE A 1 133 ? 12.55775 15.56556 -3.14068 1.000 18.80748 128 PHE A N 1
ATOM 770 C CA . PHE A 1 133 ? 12.89669 14.19249 -2.77847 1.000 16.42622 128 PHE A CA 1
ATOM 771 C C . PHE A 1 133 ? 13.76420 13.54306 -3.85085 1.000 18.55300 128 PHE A C 1
ATOM 772 O O . PHE A 1 133 ? 14.74883 12.85119 -3.53954 1.000 18.48493 128 PHE A O 1
ATOM 780 N N . LEU A 1 134 ? 13.42331 13.77036 -5.12009 1.000 17.64893 129 LEU A N 1
ATOM 781 C CA . LEU A 1 134 ? 14.18326 13.19623 -6.21795 1.000 20.21064 129 LEU A CA 1
ATOM 782 C C . LEU A 1 134 ? 15.58323 13.77701 -6.29200 1.000 22.36034 129 LEU A C 1
ATOM 783 O O . LEU A 1 134 ? 16.49292 13.11031 -6.78514 1.000 22.21003 129 LEU A O 1
ATOM 788 N N . ASN A 1 135 ? 15.77023 14.99280 -5.79313 1.000 19.28343 130 ASN A N 1
ATOM 789 C CA . ASN A 1 135 ? 17.08141 15.60977 -5.66201 1.000 21.35755 130 ASN A CA 1
ATOM 790 C C . ASN A 1 135 ? 17.78700 15.19495 -4.37985 1.000 26.94648 130 ASN A C 1
ATOM 791 O O . ASN A 1 135 ? 18.74982 15.85154 -3.97780 1.000 32.40925 130 ASN A O 1
ATOM 796 N N . GLY A 1 136 ? 17.31024 14.14420 -3.71941 1.000 21.38760 131 GLY A N 1
ATOM 797 C CA . GLY A 1 136 ? 18.00909 13.51962 -2.61496 1.000 21.22673 131 GLY A CA 1
ATOM 798 C C . GLY A 1 136 ? 17.64151 13.97425 -1.21769 1.000 18.62113 131 GLY A C 1
ATOM 799 O O . GLY A 1 136 ? 18.30016 13.54306 -0.26519 1.000 25.37259 131 GLY A O 1
ATOM 800 N N . ASN A 1 137 ? 16.62789 14.83237 -1.06122 1.000 19.18247 132 ASN A N 1
ATOM 801 C CA . ASN A 1 137 ? 16.21526 15.28578 0.26085 1.000 19.74310 132 ASN A CA 1
ATOM 802 C C . ASN A 1 137 ? 15.48576 14.15784 1.00864 1.000 20.05770 132 ASN A C 1
ATOM 803 O O . ASN A 1 137 ? 14.97801 13.21738 0.39154 1.000 23.10701 132 ASN A O 1
ATOM 808 N N . PRO A 1 138 ? 15.42067 14.22379 2.34040 1.000 21.86118 133 PRO A N 1
ATOM 809 C CA . PRO A 1 138 ? 14.85139 13.09058 3.12720 1.000 21.18923 133 PRO A CA 1
ATOM 810 C C . PRO A 1 138 ? 13.35540 12.93613 2.91480 1.000 16.64048 133 PRO A C 1
ATOM 811 O O . PRO A 1 138 ? 12.69893 13.82913 2.36120 1.000 18.91723 133 PRO A O 1
ATOM 815 N N . PRO A 1 139 ? 12.76628 11.82296 3.36135 1.000 19.02847 134 PRO A N 1
ATOM 816 C CA . PRO A 1 139 ? 11.32109 11.64218 3.18415 1.000 18.03947 134 PRO A CA 1
ATOM 817 C C . PRO A 1 139 ? 10.50997 12.75483 3.84190 1.000 18.97416 134 PRO A C 1
ATOM 818 O O . PRO A 1 139 ? 10.90024 13.32706 4.86526 1.000 20.19311 134 PRO A O 1
ATOM 822 N N . LEU A 1 140 ? 9.35123 13.04227 3.24357 1.000 18.28001 135 LEU A N 1
ATOM 823 C CA . LEU A 1 140 ? 8.49491 14.12067 3.73571 1.000 15.19582 135 LEU A CA 1
ATOM 824 C C . LEU A 1 140 ? 7.79545 13.73405 5.02680 1.000 20.55680 135 LEU A C 1
ATOM 825 O O . LEU A 1 140 ? 7.71741 14.53854 5.96457 1.000 21.60454 135 LEU A O 1
ATOM 830 N N . TYR A 1 141 ? 7.25471 12.51894 5.07559 1.000 16.57064 136 TYR A N 1
ATOM 831 C CA . TYR A 1 141 ? 6.53466 12.00185 6.22789 1.000 15.56553 136 TYR A CA 1
ATOM 832 C C . TYR A 1 141 ? 7.13319 10.66350 6.64146 1.000 18.15082 136 TYR A C 1
ATOM 833 O O . TYR A 1 141 ? 7.81278 9.99106 5.85795 1.000 18.64034 136 TYR A O 1
ATOM 842 N N . SER A 1 142 ? 6.87554 10.28161 7.89067 1.000 18.24220 137 SER A N 1
ATOM 843 C CA . SER A 1 142 ? 7.25947 8.97318 8.39489 1.000 16.01815 137 SER A CA 1
ATOM 844 C C . SER A 1 142 ? 6.19998 8.55417 9.40152 1.000 19.04522 137 SER A C 1
ATOM 845 O O . SER A 1 142 ? 5.27412 9.31224 9.69641 1.000 19.83226 137 SER A O 1
ATOM 848 N N . PHE A 1 143 ? 6.31940 7.33001 9.91014 1.000 17.79569 138 PHE A N 1
ATOM 849 C CA . PHE A 1 143 ? 5.42841 6.87461 10.97918 1.000 19.98152 138 PHE A CA 1
ATOM 850 C C . PHE A 1 143 ? 6.10907 7.14893 12.31968 1.000 26.20824 138 PHE A C 1
ATOM 851 O O . PHE A 1 143 ? 6.55358 6.25774 13.04120 1.000 30.39428 138 PHE A O 1
ATOM 859 N N . ASP A 1 144 ? 6.22530 8.43474 12.61621 1.000 20.89168 139 ASP A N 1
ATOM 860 C CA . ASP A 1 144 ? 6.70554 8.91377 13.90030 1.000 23.22727 139 ASP A CA 1
ATOM 861 C C . ASP A 1 144 ? 5.63557 9.79315 14.52907 1.000 21.18553 139 ASP A C 1
ATOM 862 O O . ASP A 1 144 ? 4.62294 10.11847 13.90519 1.000 24.79759 139 ASP A O 1
ATOM 867 N N . SER A 1 145 ? 5.86671 10.18515 15.78251 1.000 21.56074 140 SER A N 1
ATOM 868 C CA . SER A 1 145 ? 4.84791 10.94279 16.50187 1.000 22.14029 140 SER A CA 1
ATOM 869 C C . SER A 1 145 ? 4.49754 12.23333 15.77325 1.000 19.37554 140 SER A C 1
ATOM 870 O O . SER A 1 145 ? 3.32735 12.63249 15.72825 1.000 25.11006 140 SER A O 1
ATOM 873 N N . ALA A 1 146 ? 5.49695 12.89875 15.19112 1.000 24.54750 141 ALA A N 1
ATOM 874 C CA . ALA A 1 146 ? 5.25525 14.20778 14.59511 1.000 29.10100 141 ALA A CA 1
ATOM 875 C C . ALA A 1 146 ? 4.28260 14.13506 13.42703 1.000 26.69935 141 ALA A C 1
ATOM 876 O O . ALA A 1 146 ? 3.59314 15.11746 13.13935 1.000 29.20722 141 ALA A O 1
ATOM 878 N N . SER A 1 147 ? 4.18881 12.98670 12.75643 1.000 22.35646 142 SER A N 1
ATOM 879 C CA . SER A 1 147 ? 3.37397 12.87526 11.55409 1.000 22.19102 142 SER A CA 1
ATOM 880 C C . SER A 1 147 ? 1.98612 12.29238 11.80384 1.000 22.31126 142 SER A C 1
ATOM 881 O O . SER A 1 147 ? 1.27217 12.02251 10.83594 1.000 21.46084 142 SER A O 1
ATOM 884 N N . THR A 1 148 ? 1.57393 12.10213 13.06332 1.000 22.21059 143 THR A N 1
ATOM 885 C CA . THR A 1 148 ? 0.35121 11.33494 13.30738 1.000 19.59422 143 THR A CA 1
ATOM 886 C C . THR A 1 148 ? -0.87764 12.03875 12.74992 1.000 21.39150 143 THR A C 1
ATOM 887 O O . THR A 1 148 ? -1.79269 11.38190 12.24508 1.000 21.33615 143 THR A O 1
ATOM 891 N N . GLY A 1 149 ? -0.9340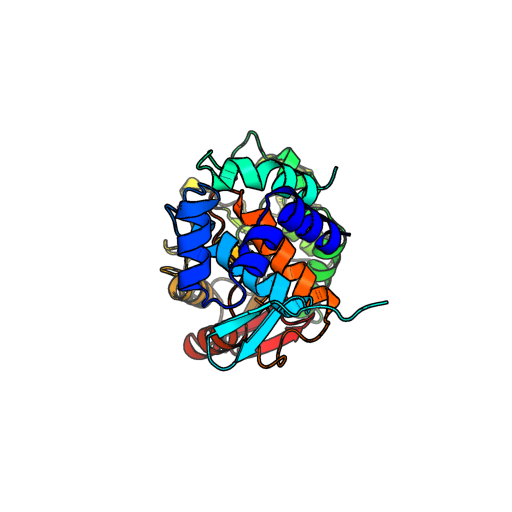4 13.36692 12.85662 1.000 21.83590 144 GLY A N 1
ATOM 892 C CA . GLY A 1 149 ? -2.08373 14.08669 12.32771 1.000 23.47088 144 GLY A CA 1
ATOM 893 C C . GLY A 1 149 ? -2.19768 13.98951 10.81773 1.000 24.28832 144 GLY A C 1
ATOM 894 O O . GLY A 1 149 ? -3.30227 13.92514 10.27076 1.000 22.71346 144 GLY A O 1
ATOM 895 N N . ILE A 1 150 ? -1.05619 13.98691 10.12776 1.000 19.47537 145 ILE A N 1
ATOM 896 C CA . ILE A 1 150 ? -1.03138 13.82926 8.67518 1.000 22.07229 145 ILE A CA 1
ATOM 897 C C . ILE A 1 150 ? -1.67256 12.50605 8.27021 1.000 20.28313 145 ILE A C 1
ATOM 898 O O . ILE A 1 150 ? -2.52403 12.44979 7.37437 1.000 18.45667 145 ILE A O 1
ATOM 903 N N . TRP A 1 151 ? -1.25873 11.41612 8.91809 1.000 20.22162 146 TRP A N 1
ATOM 904 C CA . TRP A 1 151 ? -1.80572 10.10677 8.58795 1.000 17.07827 146 TRP A CA 1
ATOM 905 C C . TRP A 1 151 ? -3.27670 10.00641 8.95727 1.000 18.96457 146 TRP A C 1
ATOM 906 O O . TRP A 1 151 ? -4.05363 9.35592 8.24427 1.000 21.43420 146 TRP A O 1
ATOM 917 N N . GLU A 1 152 ? -3.67408 10.63479 10.06457 1.000 19.33214 147 GLU A N 1
ATOM 918 C CA . GLU A 1 152 ? -5.07602 10.61353 10.46112 1.000 20.74610 147 GLU A CA 1
ATOM 919 C C . GLU A 1 152 ? -5.95181 11.26895 9.40076 1.000 19.68524 147 GLU A C 1
ATOM 920 O O . GLU A 1 152 ? -7.03059 10.75921 9.07296 1.000 22.86749 147 GLU A O 1
ATOM 926 N N . GLU A 1 153 ? -5.49802 12.38633 8.82894 1.000 18.63376 148 GLU A N 1
ATOM 927 C CA . GLU A 1 153 ? -6.31511 13.05921 7.82063 1.000 22.32506 148 GLU A CA 1
ATOM 928 C C . GLU A 1 153 ? -6.37354 12.25216 6.52967 1.000 20.66268 148 GLU A C 1
ATOM 929 O O . GLU A 1 153 ? -7.43144 12.14555 5.89779 1.000 23.74657 148 GLU A O 1
ATOM 935 N N . PHE A 1 154 ? -5.25017 11.65956 6.13536 1.000 18.99208 149 PHE A N 1
ATOM 936 C CA . PHE A 1 154 ? -5.18273 10.90903 4.88713 1.000 17.01697 149 PHE A CA 1
ATOM 937 C C . PHE A 1 154 ? -5.97080 9.60805 4.98389 1.000 20.08982 149 PHE A C 1
ATOM 938 O O . PHE A 1 154 ? -6.81613 9.31040 4.12915 1.000 21.41173 149 PHE A O 1
ATOM 946 N N . LEU A 1 155 ? -5.71005 8.81887 6.02678 1.000 18.85233 150 LEU A N 1
ATOM 947 C CA . LEU A 1 155 ? -6.30844 7.49579 6.09870 1.000 15.97056 150 LEU A CA 1
ATOM 948 C C . LEU A 1 155 ? -7.78503 7.53774 6.45412 1.000 19.44332 150 LEU A C 1
ATOM 949 O O . LEU A 1 155 ? -8.46196 6.50779 6.34641 1.000 21.41273 150 LEU A O 1
ATOM 954 N N . GLY A 1 156 ? -8.29721 8.69668 6.85792 1.000 21.49884 151 GLY A N 1
ATOM 955 C CA . GLY A 1 156 ? -9.71593 8.83993 7.09687 1.000 22.19555 151 GLY A CA 1
ATOM 956 C C . GLY A 1 156 ? -10.55019 9.14223 5.87510 1.000 25.01021 151 GLY A C 1
ATOM 957 O O . GLY A 1 156 ? -11.74438 9.41540 6.01837 1.000 27.05566 151 GLY A O 1
ATOM 958 N N . ASN A 1 157 ? -9.97278 9.06923 4.67415 1.000 21.45342 152 ASN A N 1
ATOM 959 C CA . ASN A 1 157 ? -10.67874 9.45137 3.45690 1.000 19.58941 152 ASN A CA 1
ATOM 960 C C . ASN A 1 157 ? -11.73667 8.41724 3.07456 1.000 29.54999 152 ASN A C 1
ATOM 961 O O . ASN A 1 157 ? -11.69100 7.25517 3.48290 1.000 25.74244 152 ASN A O 1
ATOM 966 N N . THR A 1 158 ? -12.69305 8.85810 2.25026 1.000 29.04580 153 THR A N 1
ATOM 967 C CA . THR A 1 158 ? -13.85919 8.03198 1.95418 1.000 24.06812 153 THR A CA 1
ATOM 968 C C . THR A 1 158 ? -13.50540 6.80444 1.12525 1.000 22.46113 153 THR A C 1
ATOM 969 O O . THR A 1 158 ? -14.14932 5.75978 1.27536 1.000 27.18471 153 THR A O 1
ATOM 973 N N . GLU A 1 159 ? -12.50067 6.89946 0.24836 1.000 22.34921 154 GLU A N 1
ATOM 974 C CA . GLU A 1 159 ? -12.14311 5.74504 -0.57173 1.000 22.43948 154 GLU A CA 1
ATOM 975 C C . GLU A 1 159 ? -11.57817 4.61936 0.28749 1.000 23.13955 154 GLU A C 1
ATOM 976 O O . GLU A 1 159 ? -11.86462 3.44031 0.04275 1.000 23.57670 154 GLU A O 1
ATOM 982 N N . PHE A 1 160 ? -10.79010 4.96406 1.31057 1.000 19.88029 155 PHE A N 1
ATOM 983 C CA . PHE A 1 160 ? -10.29974 3.93622 2.22214 1.000 21.41167 155 PHE A CA 1
ATOM 984 C C . PHE A 1 160 ? -11.43606 3.35964 3.05532 1.000 18.56693 155 PHE A C 1
ATOM 985 O O . PHE A 1 160 ? -11.48928 2.14714 3.27766 1.000 16.68810 155 PHE A O 1
ATOM 993 N N . ARG A 1 161 ? -12.35596 4.21159 3.51899 1.000 18.55561 156 ARG A N 1
ATOM 994 C CA . ARG A 1 161 ? -13.49022 3.72730 4.30511 1.000 18.00874 156 ARG A CA 1
ATOM 995 C C . ARG A 1 161 ? -14.31416 2.71571 3.51134 1.000 19.90725 156 ARG A C 1
ATOM 996 O O . ARG A 1 161 ? -14.70307 1.66650 4.04268 1.000 16.47121 156 ARG A O 1
ATOM 1004 N N . PHE A 1 162 ? -14.56037 2.99729 2.22953 1.000 16.99116 157 PHE A N 1
ATOM 1005 C CA . PHE A 1 162 ? -15.32467 2.06931 1.40057 1.000 17.91406 157 PHE A CA 1
ATOM 1006 C C . PHE A 1 162 ? -14.61211 0.72215 1.27442 1.000 18.02326 157 PHE A C 1
ATOM 1007 O O . PHE A 1 162 ? -15.22009 -0.33794 1.47894 1.000 18.70580 157 PHE A O 1
ATOM 1015 N N . ALA A 1 163 ? -13.31983 0.74111 0.93804 1.000 17.70811 158 ALA A N 1
ATOM 1016 C CA . ALA A 1 163 ? -12.59970 -0.51224 0.72652 1.000 16.32973 158 ALA A CA 1
ATOM 1017 C C . ALA A 1 163 ? -12.56307 -1.33768 1.99783 1.000 16.00387 158 ALA A C 1
ATOM 1018 O O . ALA A 1 163 ? -12.76395 -2.56048 1.96207 1.000 15.99816 158 ALA A O 1
ATOM 1020 N N . ARG A 1 164 ? -12.33388 -0.68127 3.13536 1.000 15.22509 159 ARG A N 1
ATOM 1021 C CA . ARG A 1 164 ? -12.31955 -1.40434 4.40361 1.000 14.30028 159 ARG A CA 1
ATOM 1022 C C . ARG A 1 164 ? -13.67503 -2.02728 4.68769 1.000 16.76889 159 ARG A C 1
ATOM 1023 O O . ARG A 1 164 ? -13.75522 -3.18038 5.12345 1.000 17.36780 159 ARG A O 1
ATOM 1031 N N . SER A 1 165 ? -14.75596 -1.27864 4.44251 1.000 15.62684 160 SER A N 1
ATOM 1032 C CA . SER A 1 165 ? -16.08573 -1.78156 4.77299 1.000 17.75095 160 SER A CA 1
ATOM 1033 C C . SER A 1 165 ? -16.43539 -3.01657 3.95202 1.000 14.12189 160 SER A C 1
ATOM 1034 O O . SER A 1 165 ? -17.06939 -3.94303 4.46296 1.000 16.85512 160 SER A O 1
ATOM 1037 N N . VAL A 1 166 ? -16.04658 -3.03991 2.67059 1.000 14.00864 161 VAL A N 1
ATOM 1038 C CA . VAL A 1 166 ? -16.29722 -4.21511 1.83422 1.000 14.07152 161 VAL A CA 1
ATOM 1039 C C . VAL A 1 166 ? -15.54269 -5.42042 2.38732 1.000 15.76742 161 VAL A C 1
ATOM 1040 O O . VAL A 1 166 ? -16.10175 -6.51234 2.55661 1.000 16.27937 161 VAL A O 1
ATOM 1044 N N . LEU A 1 167 ? -14.26026 -5.22988 2.68973 1.000 14.59739 162 LEU A N 1
ATOM 1045 C CA . LEU A 1 167 ? -13.44425 -6.32689 3.20474 1.000 13.08334 162 LEU A CA 1
ATOM 1046 C C . LEU A 1 167 ? -13.97782 -6.84166 4.53616 1.000 14.63599 162 LEU A C 1
ATOM 1047 O O . LEU A 1 167 ? -13.97228 -8.05080 4.79338 1.000 15.19604 162 LEU A O 1
ATOM 1052 N N . ILE A 1 168 ? -14.41865 -5.93482 5.40470 1.000 14.50524 163 ILE A N 1
ATOM 1053 C CA . ILE A 1 168 ? -14.97523 -6.34168 6.69078 1.000 13.91863 163 ILE A CA 1
ATOM 1054 C C . ILE A 1 168 ? -16.20492 -7.22395 6.49367 1.000 14.24196 163 ILE A C 1
ATOM 1055 O O . ILE A 1 168 ? -16.38148 -8.22528 7.20072 1.000 15.07684 163 ILE A O 1
ATOM 1060 N N . ASN A 1 169 ? -17.08393 -6.86835 5.55128 1.000 14.89932 164 ASN A N 1
ATOM 1061 C CA . ASN A 1 169 ? -18.21921 -7.75141 5.28558 1.000 14.46312 164 ASN A CA 1
ATOM 1062 C C . ASN A 1 169 ? -17.75991 -9.08043 4.69055 1.000 15.37082 164 ASN A C 1
ATOM 1063 O O . ASN A 1 169 ? -18.28529 -10.13782 5.05690 1.000 16.98400 164 ASN A O 1
ATOM 1068 N N . LEU A 1 170 ? -16.74965 -9.06546 3.81112 1.000 15.43602 165 LEU A N 1
ATOM 1069 C CA . LEU A 1 170 ? -16.24867 -10.32086 3.25888 1.000 13.86746 165 LEU A CA 1
ATOM 1070 C C . LEU A 1 170 ? -15.75829 -11.24639 4.36257 1.000 17.00114 165 LEU A C 1
ATOM 1071 O O . LEU A 1 170 ? -15.99697 -12.45891 4.31601 1.000 18.05785 165 LEU A O 1
ATOM 1076 N N . LEU A 1 171 ? -15.07966 -10.68677 5.37226 1.000 15.85434 166 LEU A N 1
ATOM 1077 C CA . LEU A 1 171 ? -14.49734 -11.50276 6.43392 1.000 12.05440 166 LEU A CA 1
ATOM 1078 C C . LEU A 1 171 ? -15.53615 -11.98812 7.43872 1.000 17.94036 166 LEU A C 1
ATOM 1079 O O . LEU A 1 171 ? -15.46035 -13.12767 7.90247 1.000 19.64227 166 LEU A O 1
ATOM 1084 N N . PHE A 1 172 ? -16.49332 -11.14459 7.81954 1.000 15.70883 167 PHE A N 1
ATOM 1085 C CA . PHE A 1 172 ? -17.29678 -11.42103 9.00328 1.000 12.66377 167 PHE A CA 1
ATOM 1086 C C . PHE A 1 172 ? -18.78268 -11.61454 8.74768 1.000 15.22932 167 PHE A C 1
ATOM 1087 O O . PHE A 1 172 ? -19.48815 -12.06665 9.66453 1.000 17.64730 167 PHE A O 1
ATOM 1095 N N . SER A 1 173 ? -19.28723 -11.26547 7.56826 1.000 15.63477 168 SER A N 1
ATOM 1096 C CA . SER A 1 173 ? -20.71118 -11.44608 7.30745 1.000 14.84478 168 SER A CA 1
ATOM 1097 C C . SER A 1 173 ? -21.09555 -12.91426 7.42932 1.000 17.54365 168 SER A C 1
ATOM 1098 O O . SER A 1 173 ? -20.43308 -13.79302 6.86731 1.000 17.90222 168 SER A O 1
ATOM 1101 N N . GLY A 1 174 ? -22.15685 -13.18046 8.18962 1.000 16.32877 169 GLY A N 1
ATOM 1102 C CA . GLY A 1 174 ? -22.67833 -14.52419 8.28878 1.000 16.09249 169 GLY A CA 1
ATOM 1103 C C . GLY A 1 174 ? -21.99884 -15.40038 9.31365 1.000 21.99402 169 GLY A C 1
ATOM 1104 O O . GLY A 1 174 ? -22.42197 -16.54722 9.50291 1.000 24.08663 169 GLY A O 1
ATOM 1105 N N . ARG A 1 175 ? -20.97345 -14.89764 9.98633 1.000 22.55704 170 ARG A N 1
ATOM 1106 C CA . ARG A 1 175 ? -20.17926 -15.66662 10.92915 1.000 26.47117 170 ARG A CA 1
ATOM 1107 C C . ARG A 1 175 ? -20.79022 -15.61984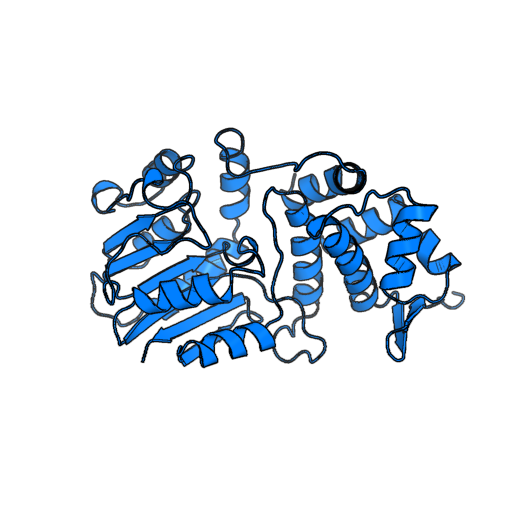 12.31884 1.000 30.26495 170 ARG A C 1
ATOM 1108 O O . ARG A 1 175 ? -21.58738 -14.74032 12.64861 1.000 29.47919 170 ARG A O 1
ATOM 1116 N N . ASN A 1 176 ? -20.38030 -16.57898 13.14667 1.000 36.09660 171 ASN A N 1
ATOM 1117 C CA . ASN A 1 176 ? -20.63627 -16.48569 14.57353 1.000 46.26080 171 ASN A CA 1
ATOM 1118 C C . ASN A 1 176 ? -19.96195 -15.23880 15.13155 1.000 39.72372 171 ASN A C 1
ATOM 1119 O O . ASN A 1 176 ? -18.87010 -14.85442 14.69898 1.000 38.87980 171 ASN A O 1
ATOM 1124 N N . ASP A 1 177 ? -20.62470 -14.60037 16.08968 1.000 34.04232 172 ASP A N 1
ATOM 1125 C CA . ASP A 1 177 ? -20.08461 -13.39919 16.70265 1.000 35.21653 172 ASP A CA 1
ATOM 1126 C C . ASP A 1 177 ? -18.79513 -13.71127 17.46369 1.000 37.92330 172 ASP A C 1
ATOM 1127 O O . ASP A 1 177 ? -18.45131 -14.86999 17.71941 1.000 30.95820 172 ASP A O 1
ATOM 1129 N N . ASN A 1 178 ? -18.06820 -12.63997 17.79928 1.000 33.44055 173 ASN A N 1
ATOM 1130 C CA . ASN A 1 178 ? -16.91604 -12.67783 18.70560 1.000 30.43294 173 ASN A CA 1
ATOM 1131 C C . ASN A 1 178 ? -15.74167 -13.47277 18.13221 1.000 28.56920 173 ASN A C 1
ATOM 1132 O O . ASN A 1 178 ? -15.02587 -14.15388 18.86755 1.000 27.49106 173 ASN A O 1
ATOM 1137 N N . ALA A 1 179 ? -15.52636 -13.36982 16.82137 1.000 25.37192 174 ALA A N 1
ATOM 1138 C CA . ALA A 1 179 ? -14.31139 -13.91188 16.22475 1.000 23.33710 174 ALA A CA 1
ATOM 1139 C C . ALA A 1 179 ? -13.07554 -13.25690 16.83565 1.000 21.48667 174 ALA A C 1
ATOM 1140 O O . ALA A 1 179 ? -13.09866 -12.09203 17.24531 1.000 21.55098 174 ALA A O 1
ATOM 1142 N N . THR A 1 180 ? -11.98305 -14.02530 16.89574 1.000 19.02906 175 THR A N 1
ATOM 1143 C CA . THR A 1 180 ? -10.69229 -13.53543 17.37771 1.000 19.43927 175 THR A CA 1
ATOM 1144 C C . THR A 1 180 ? -9.91605 -12.99802 16.18291 1.000 19.02812 175 THR A C 1
ATOM 1145 O O . THR A 1 180 ? -9.53175 -13.76955 15.30365 1.000 20.44027 175 THR A O 1
ATOM 1149 N N . VAL A 1 181 ? -9.67581 -11.68519 16.15348 1.000 16.47850 176 VAL A N 1
ATOM 1150 C CA . VAL A 1 181 ? -9.13765 -11.00742 14.97319 1.000 14.27570 176 VAL A CA 1
ATOM 1151 C C . VAL A 1 181 ? -7.89054 -10.22694 15.34884 1.000 16.82664 176 VAL A C 1
ATOM 1152 O O . VAL A 1 181 ? -7.89410 -9.46869 16.32359 1.000 16.78388 176 VAL A O 1
ATOM 1156 N N . LEU A 1 182 ? -6.84092 -10.37754 14.54835 1.000 14.80257 177 LEU A N 1
ATOM 1157 C CA . LEU A 1 182 ? -5.64403 -9.56082 14.67710 1.000 13.93998 177 LEU A CA 1
ATOM 1158 C C . LEU A 1 182 ? -5.78789 -8.36164 13.74932 1.000 15.46448 177 LEU A C 1
ATOM 1159 O O . LEU A 1 182 ? -5.86702 -8.53201 12.53100 1.000 17.37781 177 LEU A O 1
ATOM 1164 N N . ALA A 1 183 ? -5.84925 -7.15935 14.31856 1.000 13.13467 178 ALA A N 1
ATOM 1165 C CA . ALA A 1 183 ? -5.80377 -5.92648 13.52482 1.000 12.07812 178 ALA A CA 1
ATOM 1166 C C . ALA A 1 183 ? -4.33476 -5.57459 13.40243 1.000 14.25843 178 ALA A C 1
ATOM 1167 O O . ALA A 1 183 ? -3.73842 -5.03271 14.33619 1.000 15.14029 178 ALA A O 1
ATOM 1169 N N . LEU A 1 184 ? -3.74875 -5.91456 12.26384 1.000 14.78912 179 LEU A N 1
ATOM 1170 C CA . LEU A 1 184 ? -2.31072 -5.80948 12.04990 1.000 15.40098 179 LEU A CA 1
ATOM 1171 C C . LEU A 1 184 ? -1.97577 -4.49547 11.36378 1.000 14.80219 179 LEU A C 1
ATOM 1172 O O . LEU A 1 184 ? -2.57324 -4.15608 10.33762 1.000 16.75574 179 LEU A O 1
ATOM 1177 N N . CYS A 1 185 ? -1.01567 -3.76325 11.93069 1.000 15.55885 180 CYS A N 1
ATOM 1178 C CA . CYS A 1 185 ? -0.56395 -2.49110 11.38155 1.000 13.08054 180 CYS A CA 1
ATOM 1179 C C . CYS A 1 185 ? -1.73005 -1.50458 11.30793 1.000 14.98224 180 CYS A C 1
ATOM 1180 O O . CYS A 1 185 ? -2.08694 -0.99502 10.24469 1.000 16.20577 180 CYS A O 1
ATOM 1183 N N . TYR A 1 186 ? -2.32369 -1.23803 12.47717 1.000 15.38109 181 TYR A N 1
ATOM 1184 C CA . TYR A 1 186 ? -3.60370 -0.53486 12.51799 1.000 15.35432 181 TYR A CA 1
ATOM 1185 C C . TYR A 1 186 ? -3.47869 0.98112 12.46525 1.000 13.25897 181 TYR A C 1
ATOM 1186 O O . TYR A 1 186 ? -4.47898 1.65095 12.20969 1.000 15.91074 181 TYR A O 1
ATOM 1195 N N . GLY A 1 187 ? -2.28915 1.54477 12.67643 1.000 16.36444 182 GLY A N 1
ATOM 1196 C CA . GLY A 1 187 ? -2.10867 2.97390 12.53250 1.000 18.66348 182 GLY A CA 1
ATOM 1197 C C . GLY A 1 187 ? -3.09531 3.77521 13.36293 1.000 17.18429 182 GLY A C 1
ATOM 1198 O O . GLY A 1 187 ? -3.28262 3.50715 14.54995 1.000 21.56726 182 GLY A O 1
ATOM 1199 N N . PRO A 1 188 ? -3.76391 4.75978 12.74434 1.000 19.75768 183 PRO A N 1
ATOM 1200 C CA . PRO A 1 188 ? -4.71395 5.60810 13.49281 1.000 18.79454 183 PRO A CA 1
ATOM 1201 C C . PRO A 1 188 ? -5.96718 4.88145 13.97968 1.000 18.57932 183 PRO A C 1
ATOM 1202 O O . PRO A 1 188 ? -6.78362 5.50891 14.66779 1.000 19.20850 183 PRO A O 1
ATOM 1206 N N . GLY A 1 189 ? -6.16308 3.61322 13.62628 1.000 16.15509 184 GLY A N 1
ATOM 1207 C CA . GLY A 1 189 ? -7.29725 2.85400 14.12516 1.000 16.71894 184 GLY A CA 1
ATOM 1208 C C . GLY A 1 189 ? -8.59464 2.94972 13.34260 1.000 13.79628 184 GLY A C 1
ATOM 1209 O O . GLY A 1 189 ? -9.63381 2.51930 13.86190 1.000 17.68927 184 GLY A O 1
ATOM 1210 N N . PHE A 1 190 ? -8.57616 3.45829 12.10782 1.000 15.07054 185 PHE A N 1
ATOM 1211 C CA . PHE A 1 190 ? -9.78918 3.44003 11.28898 1.000 13.61883 185 PHE A CA 1
ATOM 1212 C C . PHE A 1 190 ? -10.24262 2.01972 10.99473 1.000 15.99108 185 PHE A C 1
ATOM 1213 O O . PHE A 1 190 ? -11.44730 1.76307 10.88913 1.000 18.18363 185 PHE A O 1
ATOM 1221 N N . ASP A 1 191 ? -9.30122 1.08001 10.86452 1.000 16.32173 186 ASP A N 1
ATOM 1222 C CA . ASP A 1 191 ? -9.68864 -0.30005 10.59061 1.000 18.57745 186 ASP A CA 1
ATOM 1223 C C . ASP A 1 191 ? -10.38777 -0.91810 11.79518 1.000 15.07076 186 ASP A C 1
ATOM 1224 O O . ASP A 1 191 ? -11.44859 -1.54460 11.66126 1.000 16.26516 186 ASP A O 1
ATOM 1229 N N . ILE A 1 192 ? -9.81276 -0.74252 12.98324 1.000 14.77517 187 ILE A N 1
ATOM 1230 C CA . ILE A 1 192 ? -10.46663 -1.24623 14.18513 1.000 16.34688 187 ILE A CA 1
ATOM 1231 C C . ILE A 1 192 ? -11.82608 -0.58310 14.36042 1.000 15.96335 187 ILE A C 1
ATOM 1232 O O . ILE A 1 192 ? -12.81150 -1.23769 14.72750 1.000 16.85935 187 ILE A O 1
ATOM 1237 N N . LEU A 1 193 ? -11.89711 0.73133 14.12504 1.000 16.44098 188 LEU A N 1
ATOM 1238 C CA . LEU A 1 193 ? -13.16890 1.43251 14.27623 1.000 16.93193 188 LEU A CA 1
ATOM 1239 C C . LEU A 1 193 ? -14.23034 0.82998 13.36944 1.000 17.66883 188 LEU A C 1
ATOM 1240 O O . LEU A 1 193 ? -15.33279 0.50134 13.81893 1.000 17.09641 188 LEU A O 1
ATOM 1245 N N . GLN A 1 194 ? -13.90893 0.65894 12.08476 1.000 17.93353 189 GLN A N 1
ATOM 1246 C CA . GLN A 1 194 ? -14.90321 0.12038 11.16474 1.000 16.08572 189 GLN A CA 1
ATOM 1247 C C . GLN A 1 194 ? -15.26366 -1.32056 11.50095 1.000 15.36553 189 GLN A C 1
ATOM 1248 O O . GLN A 1 194 ? -16.42035 -1.72509 11.32358 1.000 16.26508 189 GLN A O 1
ATOM 1254 N N . MET A 1 195 ? -14.31343 -2.10334 12.01344 1.000 13.71199 190 MET A N 1
ATOM 1255 C CA . MET A 1 195 ? -14.64638 -3.46635 12.40166 1.000 16.28556 190 MET A CA 1
ATOM 1256 C C . MET A 1 195 ? -15.64224 -3.46457 13.55312 1.000 14.73339 190 MET A C 1
ATOM 1257 O O . MET A 1 195 ? -16.61166 -4.22639 13.54351 1.000 15.46667 190 MET A O 1
ATOM 1262 N N . GLN A 1 196 ? -15.43926 -2.58470 14.53558 1.000 16.75093 191 GLN A N 1
ATOM 1263 C CA . GLN A 1 196 ? -16.33731 -2.54156 15.68220 1.000 14.60954 191 GLN A CA 1
ATOM 1264 C C . GLN A 1 196 ? -17.67360 -1.91852 15.32285 1.000 18.61335 191 GLN A C 1
ATOM 1265 O O . GLN A 1 196 ? -18.69215 -2.25896 15.93610 1.000 19.01642 191 GLN A O 1
ATOM 1271 N N . GLU A 1 197 ? -17.67651 -0.98607 14.36845 1.000 17.94379 192 GLU A N 1
ATOM 1272 C CA . GLU A 1 197 ? -18.92693 -0.43041 13.85357 1.000 15.76525 192 GLU A CA 1
ATOM 1273 C C . GLU A 1 197 ? -19.80422 -1.51517 13.25582 1.000 19.51013 192 GLU A C 1
ATOM 1274 O O . GLU A 1 197 ? -21.02659 -1.50433 13.43662 1.000 23.02707 192 GLU A O 1
ATOM 1280 N N . GLN A 1 198 ? -19.20380 -2.44600 12.50480 1.000 17.31483 193 GLN A N 1
ATOM 1281 C CA . GLN A 1 198 ? -19.99017 -3.37770 11.70638 1.000 18.02047 193 GLN A CA 1
ATOM 1282 C C . GLN A 1 198 ? -20.29086 -4.69814 12.40551 1.000 17.61253 193 GLN A C 1
ATOM 1283 O O . GLN A 1 198 ? -21.35760 -5.28735 12.15316 1.000 17.19281 193 GLN A O 1
ATOM 1289 N N . TYR A 1 199 ? -19.40531 -5.16584 13.29096 1.000 15.57217 194 TYR A N 1
ATOM 1290 C CA . TYR A 1 199 ? -19.48915 -6.50968 13.85302 1.000 17.16217 194 TYR A CA 1
ATOM 1291 C C . TYR A 1 199 ? -19.01208 -6.51962 15.30393 1.000 16.44455 194 TYR A C 1
ATOM 1292 O O . TYR A 1 199 ? -18.29098 -5.62143 15.75294 1.000 17.61936 194 TYR A O 1
ATOM 1301 N N . ASN A 1 200 ? -19.43542 -7.55520 16.03230 1.000 21.55475 195 ASN A N 1
ATOM 1302 C CA . ASN A 1 200 ? -18.89799 -7.86684 17.35868 1.000 22.21771 195 ASN A CA 1
ATOM 1303 C C . ASN A 1 200 ? -17.74134 -8.84419 17.20510 1.000 21.31183 195 ASN A C 1
ATOM 1304 O O . ASN A 1 200 ? -17.94622 -10.03767 16.95841 1.000 24.93613 195 ASN A O 1
ATOM 1309 N N . ILE A 1 201 ? -16.52220 -8.33601 17.35082 1.000 22.31450 196 ILE A N 1
ATOM 1310 C CA . ILE A 1 201 ? -15.32989 -9.15244 17.23690 1.000 21.60297 196 ILE A CA 1
ATOM 1311 C C . ILE A 1 201 ? -14.40212 -8.81551 18.39261 1.000 19.59846 196 ILE A C 1
ATOM 1312 O O . ILE A 1 201 ? -14.51085 -7.76036 19.02372 1.000 22.31623 196 ILE A O 1
ATOM 1317 N N . ARG A 1 202 ? -13.48151 -9.73575 18.66541 1.000 20.07924 197 ARG A N 1
ATOM 1318 C CA . ARG A 1 202 ? -12.49231 -9.57139 19.73063 1.000 19.80218 197 ARG A CA 1
ATOM 1319 C C . ARG A 1 202 ? -11.15244 -9.20724 19.09423 1.000 19.13400 197 ARG A C 1
ATOM 1320 O O . ARG A 1 202 ? -10.46710 -10.07048 18.53985 1.000 18.93773 197 ARG A O 1
ATOM 1328 N N . VAL A 1 203 ? -10.77484 -7.93051 19.19446 1.000 16.50429 198 VAL A N 1
ATOM 1329 C CA . VAL A 1 203 ? -9.62188 -7.39604 18.47147 1.000 14.87300 198 VAL A CA 1
ATOM 1330 C C . VAL A 1 203 ? -8.36404 -7.54185 19.31954 1.000 19.09673 198 VAL A C 1
ATOM 1331 O O . VAL A 1 203 ? -8.32573 -7.10770 20.48053 1.000 21.23585 198 VAL A O 1
ATOM 1335 N N . THR A 1 204 ? -7.32733 -8.11580 18.72575 1.000 17.04716 199 THR A N 1
ATOM 1336 C CA . THR A 1 204 ? -5.95217 -7.97077 19.19256 1.000 17.24647 199 THR A CA 1
ATOM 1337 C C . THR A 1 204 ? -5.25946 -6.99296 18.25204 1.000 17.91300 199 THR A C 1
ATOM 1338 O O . THR A 1 204 ? -5.28165 -7.19494 17.03506 1.000 18.92833 199 THR A O 1
ATOM 1342 N N . ALA A 1 205 ? -4.68794 -5.91903 18.79943 1.000 17.22589 200 ALA A N 1
ATOM 1343 C CA . ALA A 1 205 ? -4.15448 -4.82716 17.99160 1.000 15.04818 200 ALA A CA 1
ATOM 1344 C C . ALA A 1 205 ? -2.63983 -4.79095 18.11095 1.000 18.18120 200 ALA A C 1
ATOM 1345 O O . ALA A 1 205 ? -2.10880 -4.74363 19.22531 1.000 19.71847 200 ALA A O 1
ATOM 1347 N N . LEU A 1 206 ? -1.95436 -4.78788 16.96486 1.000 13.89244 201 LEU A N 1
ATOM 1348 C CA . LEU A 1 206 ? -0.49136 -4.74748 16.93130 1.000 15.71562 201 LEU A CA 1
ATOM 1349 C C . LEU A 1 206 ? -0.00269 -3.85669 15.80186 1.000 15.97066 201 LEU A C 1
ATOM 1350 O O . LEU A 1 206 ? -0.46034 -3.99397 14.65913 1.000 17.26098 201 LEU A O 1
ATOM 1355 N N . ASP A 1 207 ? 0.97247 -2.99154 16.11324 1.000 15.17374 202 ASP A N 1
ATOM 1356 C CA . ASP A 1 207 ? 1.66137 -2.16581 15.12471 1.000 14.31898 202 ASP A CA 1
ATOM 1357 C C . ASP A 1 207 ? 3.15233 -2.20591 15.43589 1.000 16.12599 202 ASP A C 1
ATOM 1358 O O . ASP A 1 207 ? 3.55589 -2.60942 16.52865 1.000 18.34051 202 ASP A O 1
ATOM 1363 N N . PHE A 1 208 ? 3.98598 -1.79680 14.47696 1.000 18.36819 203 PHE A N 1
ATOM 1364 C CA . PHE A 1 208 ? 5.41707 -1.86089 14.78066 1.000 16.12198 203 PHE A CA 1
ATOM 1365 C C . PHE A 1 208 ? 5.92453 -0.63802 15.53690 1.000 16.86343 203 PHE A C 1
ATOM 1366 O O . PHE A 1 208 ? 7.06333 -0.65675 16.01499 1.000 20.06504 203 PHE A O 1
ATOM 1374 N N . LYS A 1 209 ? 5.11109 0.39873 15.67834 1.000 17.77161 204 LYS A N 1
ATOM 1375 C CA . LYS A 1 209 ? 5.39202 1.51088 16.57338 1.000 19.69893 204 LYS A CA 1
ATOM 1376 C C . LYS A 1 209 ? 4.14812 1.81420 17.39668 1.000 19.14853 204 LYS A C 1
ATOM 1377 O O . LYS A 1 209 ? 3.02986 1.45710 17.01274 1.000 26.68515 204 LYS A O 1
ATOM 1383 N N . ASP A 1 210 ? 4.33635 2.43630 18.56128 1.000 22.29158 205 ASP A N 1
ATOM 1384 C CA . ASP A 1 210 ? 3.20512 2.72166 19.43931 1.000 26.66602 205 ASP A CA 1
ATOM 1385 C C . ASP A 1 210 ? 2.72355 4.16477 19.31666 1.000 22.83269 205 ASP A C 1
ATOM 1386 O O . ASP A 1 210 ? 1.92187 4.62838 20.13682 1.000 26.34421 205 ASP A O 1
ATOM 1391 N N . VAL A 1 211 ? 3.14874 4.85169 18.25959 1.000 22.12934 206 VAL A N 1
ATOM 1392 C CA . VAL A 1 211 ? 2.93014 6.27448 18.07697 1.000 20.46435 206 VAL A CA 1
ATOM 1393 C C . VAL A 1 211 ? 1.45738 6.64155 17.86822 1.000 25.29956 206 VAL A C 1
ATOM 1394 O O . VAL A 1 211 ? 1.06208 7.78360 18.14300 1.000 21.53367 206 VAL A O 1
ATOM 1398 N N . PHE A 1 212 ? 0.62698 5.70228 17.41015 1.000 21.55717 207 PHE A N 1
ATOM 1399 C CA . PHE A 1 212 ? -0.78096 5.96641 17.13730 1.000 21.17322 207 PHE A CA 1
ATOM 1400 C C . PHE A 1 212 ? -1.72193 5.44286 18.21518 1.000 26.91023 207 PHE A C 1
ATOM 1401 O O . PHE A 1 212 ? -2.93310 5.66019 18.09983 1.000 23.02002 207 PHE A O 1
ATOM 1409 N N . GLN A 1 213 ? -1.21855 4.71886 19.22005 1.000 24.86208 208 GLN A N 1
ATOM 1410 C CA . GLN A 1 213 ? -2.11492 3.92716 20.06091 1.000 26.47442 208 GLN A CA 1
ATOM 1411 C C . GLN A 1 213 ? -3.12634 4.81181 20.77691 1.000 27.05979 208 GLN A C 1
ATOM 1412 O O . GLN A 1 213 ? -4.31593 4.47400 20.84346 1.000 24.05442 208 GLN A O 1
ATOM 1418 N N . SER A 1 214 ? -2.67518 5.94945 21.31724 1.000 28.26813 209 SER A N 1
ATOM 1419 C CA . SER A 1 214 ? -3.59700 6.84181 22.01413 1.000 26.82691 209 SER A CA 1
ATOM 1420 C C . SER A 1 214 ? -4.64725 7.39487 21.06295 1.000 21.69858 209 SER A C 1
ATOM 1421 O O . SER A 1 214 ? -5.83209 7.45445 21.40971 1.000 24.65015 209 SER A O 1
ATOM 1424 N N . GLN A 1 215 ? -4.23513 7.78710 19.85121 1.000 19.71429 210 GLN A N 1
ATOM 1425 C CA . GLN A 1 215 ? -5.18553 8.29212 18.86475 1.000 19.08859 210 GLN A CA 1
ATOM 1426 C C . GLN A 1 215 ? -6.19078 7.21801 18.46170 1.000 19.07088 210 GLN A C 1
ATOM 1427 O O . GLN A 1 215 ? -7.38931 7.49898 18.31880 1.000 19.88714 210 GLN A O 1
ATOM 1433 N N . ALA A 1 216 ? -5.72157 5.98405 18.25818 1.000 20.82085 211 ALA A N 1
ATOM 1434 C CA . ALA A 1 216 ? -6.62964 4.89610 17.90936 1.000 17.84181 211 ALA A CA 1
ATOM 1435 C C . ALA A 1 216 ? -7.59721 4.60171 19.05149 1.000 17.25006 211 ALA A C 1
ATOM 1436 O O . ALA A 1 216 ? -8.79682 4.38886 18.82726 1.000 17.87316 211 ALA A O 1
ATOM 1438 N N . SER A 1 217 ? -7.09467 4.58136 20.28315 1.000 18.62430 212 SER A N 1
ATOM 1439 C CA . SER A 1 217 ? -7.96973 4.34231 21.42627 1.000 17.44622 212 SER A CA 1
ATOM 1440 C C . SER A 1 217 ? -9.07825 5.38930 21.51213 1.000 22.33034 212 SER A C 1
ATOM 1441 O O . SER A 1 217 ? -10.22600 5.06354 21.84595 1.000 20.24911 212 SER A O 1
ATOM 1444 N N . ARG A 1 218 ? -8.76169 6.64786 21.21211 1.000 19.38648 213 ARG A N 1
ATOM 1445 C CA . ARG A 1 218 ? -9.74654 7.71787 21.30234 1.000 21.12870 213 ARG A CA 1
ATOM 1446 C C . ARG A 1 218 ? -10.67123 7.77807 20.09365 1.000 19.47860 213 ARG A C 1
ATOM 1447 O O . ARG A 1 218 ? -11.50692 8.68260 20.01565 1.000 21.80105 213 ARG A O 1
ATOM 1455 N N . ARG A 1 219 ? -10.53815 6.83982 19.16140 1.000 19.38990 214 ARG A N 1
ATOM 1456 C CA . ARG A 1 219 ? -11.33607 6.77908 17.94470 1.000 28.37284 214 ARG A CA 1
ATOM 1457 C C . ARG A 1 219 ? -12.28871 5.59504 17.91760 1.000 22.71955 214 ARG A C 1
ATOM 1458 O O . ARG A 1 219 ? -13.43109 5.73004 17.45716 1.000 20.23850 214 ARG A O 1
ATOM 1466 N N . ILE A 1 220 ? -11.86573 4.44261 18.42779 1.000 16.84584 215 ILE A N 1
ATOM 1467 C CA . ILE A 1 220 ? -12.65729 3.22943 18.25615 1.000 18.65050 215 ILE A CA 1
ATOM 1468 C C . ILE A 1 220 ? -13.79505 3.19143 19.27161 1.000 17.96625 215 ILE A C 1
ATOM 1469 O O . ILE A 1 220 ? -13.82233 3.94058 20.25220 1.000 16.39029 215 ILE A O 1
ATOM 1474 N N . LEU A 1 221 ? -14.77429 2.32138 19.00353 1.000 17.58263 216 LEU A N 1
ATOM 1475 C CA . LEU A 1 221 ? -15.99272 2.29804 19.80525 1.000 17.18506 216 LEU A CA 1
ATOM 1476 C C . LEU A 1 221 ? -15.78971 1.65266 21.16543 1.000 18.10177 216 LEU A C 1
ATOM 1477 O O . LEU A 1 221 ? -16.46550 2.03548 22.12694 1.000 18.64843 216 LEU A O 1
ATOM 1482 N N . ASN A 1 222 ? -14.86249 0.70060 21.28919 1.000 18.95436 217 ASN A N 1
ATOM 1483 C CA . ASN A 1 222 ? -14.74177 -0.10925 22.50375 1.000 19.84798 217 ASN A CA 1
ATOM 1484 C C . ASN A 1 222 ? -13.27744 -0.33440 22.84898 1.000 16.63768 217 ASN A C 1
ATOM 1485 O O . ASN A 1 222 ? -12.76459 -1.45100 22.73425 1.000 19.91706 217 ASN A O 1
ATOM 1490 N N . PRO A 1 223 ? -12.57001 0.70689 23.29575 1.000 17.63327 218 PRO A N 1
ATOM 1491 C CA . PRO A 1 223 ? -11.13377 0.51763 23.56120 1.000 17.23540 218 PRO A CA 1
ATOM 1492 C C . PRO A 1 223 ? -10.84511 -0.45884 24.68703 1.000 19.83630 218 PRO A C 1
ATOM 1493 O O . PRO A 1 223 ? -9.78508 -1.09825 24.68072 1.000 23.09717 218 PRO A O 1
ATOM 1497 N N . ASN A 1 224 ? -11.75754 -0.62057 25.64911 1.000 20.77564 219 ASN A N 1
ATOM 1498 C CA . ASN A 1 224 ? -11.46644 -1.51948 26.75955 1.000 20.59864 219 ASN A CA 1
ATOM 1499 C C . ASN A 1 224 ? -11.47374 -2.97599 26.32484 1.000 23.29079 219 ASN A C 1
ATOM 1500 O O . ASN A 1 224 ? -10.87586 -3.81977 27.00340 1.000 31.55401 219 ASN A O 1
ATOM 1505 N N . SER A 1 225 ? -12.13229 -3.28394 25.21246 1.000 20.62453 220 SER A N 1
ATOM 1506 C CA . SER A 1 225 ? -12.28052 -4.65113 24.74468 1.000 23.76616 220 SER A CA 1
ATOM 1507 C C . SER A 1 225 ? -11.11691 -5.10470 23.87993 1.000 23.80038 220 SER A C 1
ATOM 1508 O O . SER A 1 225 ? -11.04274 -6.28991 23.54458 1.000 24.38664 220 SER A O 1
ATOM 1511 N N . VAL A 1 226 ? -10.21475 -4.19380 23.51302 1.000 19.55153 221 VAL A N 1
ATOM 1512 C CA . VAL A 1 226 ? -9.10186 -4.50871 22.62925 1.000 21.84622 221 VAL A CA 1
ATOM 1513 C C . VAL A 1 226 ? -7.93772 -4.99057 23.47017 1.000 21.92793 221 VAL A C 1
ATOM 1514 O O . VAL A 1 226 ? -7.66763 -4.44198 24.54341 1.000 25.62337 221 VAL A O 1
ATOM 1518 N N . LYS A 1 227 ? -7.26826 -6.03951 22.99990 1.000 21.13338 222 LYS A N 1
ATOM 1519 C CA . LYS A 1 227 ? -5.98337 -6.45179 23.55764 1.000 18.42207 222 LYS A CA 1
ATOM 1520 C C . LYS A 1 227 ? -4.91733 -5.65730 22.81312 1.000 24.23720 222 LYS A C 1
ATOM 1521 O O . LYS A 1 227 ? -4.58191 -5.97361 21.67258 1.000 22.10492 222 LYS A O 1
ATOM 1527 N N . TRP A 1 228 ? -4.41699 -4.58737 23.43133 1.000 21.51930 223 TRP A N 1
ATOM 1528 C CA . TRP A 1 228 ? -3.37104 -3.77754 22.82053 1.000 18.13477 223 TRP A CA 1
ATOM 1529 C C . TRP A 1 228 ? -2.02473 -4.44567 23.07837 1.000 24.09849 223 TRP A C 1
ATOM 1530 O O . TRP A 1 228 ? -1.56845 -4.52065 24.22321 1.000 28.17805 223 TRP A O 1
ATOM 1541 N N . VAL A 1 229 ? -1.38947 -4.94069 22.02310 1.000 19.47713 224 VAL A N 1
ATOM 1542 C CA . VAL A 1 229 ? -0.07494 -5.56263 22.13653 1.000 20.31251 224 VAL A CA 1
ATOM 1543 C C . VAL A 1 229 ? 0.98911 -4.48267 22.03387 1.000 20.48976 224 VAL A C 1
ATOM 1544 O O . VAL A 1 229 ? 0.97565 -3.67554 21.09973 1.000 22.72200 224 VAL A O 1
ATOM 1548 N N . GLN A 1 230 ? 1.93608 -4.48009 22.96767 1.000 21.35456 225 GLN A N 1
ATOM 1549 C CA . GLN A 1 230 ? 2.94241 -3.43041 22.93697 1.000 22.68183 225 GLN A CA 1
ATOM 1550 C C . GLN A 1 230 ? 3.86348 -3.60021 21.73851 1.000 21.68562 225 GLN A C 1
ATOM 1551 O O . GLN A 1 230 ? 4.27725 -4.71223 21.39750 1.000 20.16457 225 GLN A O 1
ATOM 1557 N N . SER A 1 231 ? 4.17873 -2.47382 21.10393 1.000 20.53396 226 SER A N 1
ATOM 1558 C CA . SER A 1 231 ? 4.94156 -2.49660 19.86481 1.000 19.65558 226 SER A CA 1
ATOM 1559 C C . SER A 1 231 ? 6.36477 -2.97808 20.08504 1.000 20.87774 226 SER A C 1
ATOM 1560 O O . SER A 1 231 ? 7.00525 -3.44058 19.13628 1.000 24.18003 226 SER A O 1
ATOM 1563 N N . ALA A 1 232 ? 6.86481 -2.90168 21.31853 1.000 21.91049 227 ALA A N 1
ATOM 1564 C CA . ALA A 1 232 ? 8.19323 -3.42003 21.60756 1.000 21.92820 227 ALA A CA 1
ATOM 1565 C C . ALA A 1 232 ? 8.27960 -4.92105 21.38901 1.000 22.24662 227 ALA A C 1
ATOM 1566 O O . ALA A 1 232 ? 9.38906 -5.45518 21.29381 1.000 28.98984 227 ALA A O 1
ATOM 1568 N N . LEU A 1 233 ? 7.14452 -5.60533 21.28100 1.000 21.38296 228 LEU A N 1
ATOM 1569 C CA . LEU A 1 233 ? 7.11621 -7.03982 21.04292 1.000 17.54092 228 LEU A CA 1
ATOM 1570 C C . LEU A 1 233 ? 7.20635 -7.42252 19.57193 1.000 20.51869 228 LEU A C 1
ATOM 1571 O O . LEU A 1 233 ? 7.25738 -8.62010 19.27305 1.000 22.25558 228 LEU A O 1
ATOM 1576 N N . TRP A 1 234 ? 7.22823 -6.45465 18.65324 1.000 19.78134 229 TRP A N 1
ATOM 1577 C CA . TRP A 1 234 ? 7.27724 -6.76048 17.22172 1.000 17.59041 229 TRP A CA 1
ATOM 1578 C C . TRP A 1 234 ? 8.04539 -5.67370 16.48238 1.000 22.18733 229 TRP A C 1
ATOM 1579 O O . TRP A 1 234 ? 7.55705 -4.54587 16.33292 1.000 19.10152 229 TRP A O 1
ATOM 1590 N N . LYS A 1 235 ? 9.22488 -6.02679 15.96466 1.000 19.39426 230 LYS A N 1
ATOM 1591 C CA . LYS A 1 235 ? 10.01780 -5.05555 15.22831 1.000 19.58363 230 LYS A CA 1
ATOM 1592 C C . LYS A 1 235 ? 9.39227 -4.68415 13.89403 1.000 18.13748 230 LYS A C 1
ATOM 1593 O O . LYS A 1 235 ? 9.74857 -3.63954 13.33763 1.000 19.30391 230 LYS A O 1
ATOM 1599 N N . GLY A 1 236 ? 8.46891 -5.50611 13.37861 1.000 18.57396 231 GLY A N 1
ATOM 1600 C CA . GLY A 1 236 ? 7.81802 -5.21078 12.11277 1.000 15.11478 231 GLY A CA 1
ATOM 1601 C C . GLY A 1 236 ? 8.07244 -6.25356 11.04038 1.000 15.55123 231 GLY A C 1
ATOM 1602 O O . GLY A 1 236 ? 8.49828 -7.37872 11.33803 1.000 18.50662 231 GLY A O 1
ATOM 1603 N N . PHE A 1 237 ? 7.85875 -5.87233 9.78134 1.000 12.99573 232 PHE A N 1
ATOM 1604 C CA . PHE A 1 237 ? 7.93260 -6.83429 8.68725 1.000 13.44542 232 PHE A CA 1
ATOM 1605 C C . PHE A 1 237 ? 9.29254 -7.52107 8.64578 1.000 15.70023 232 PHE A C 1
ATOM 1606 O O . PHE A 1 237 ? 10.34257 -6.87925 8.76646 1.000 17.64668 232 PHE A O 1
ATOM 1614 N N . GLY A 1 238 ? 9.27282 -8.83222 8.44983 1.000 12.85329 233 GLY A N 1
ATOM 1615 C CA . GLY A 1 238 ? 10.47879 -9.62953 8.45685 1.000 18.60850 233 GLY A CA 1
ATOM 1616 C C . GLY A 1 238 ? 10.76199 -10.31775 9.77274 1.000 18.45566 233 GLY A C 1
ATOM 1617 O O . GLY A 1 238 ? 11.55686 -11.26554 9.80140 1.000 16.05708 233 GLY A O 1
ATOM 1618 N N . THR A 1 239 ? 10.14219 -9.86484 10.86125 1.000 13.82368 234 THR A N 1
ATOM 1619 C CA . THR A 1 239 ? 10.22993 -10.55779 12.14455 1.000 13.29551 234 THR A CA 1
ATOM 1620 C C . THR A 1 239 ? 8.96664 -11.36416 12.38828 1.000 15.19216 234 THR A C 1
ATOM 1621 O O . THR A 1 239 ? 7.87034 -10.92228 12.01502 1.000 12.93743 234 THR A O 1
ATOM 1625 N N . PRO A 1 240 ? 9.06205 -12.55424 12.98055 1.000 18.20749 235 PRO A N 1
ATOM 1626 C CA . PRO A 1 240 ? 7.84246 -13.33140 13.25437 1.000 19.27386 235 PRO A CA 1
ATOM 1627 C C . PRO A 1 240 ? 6.88583 -12.59368 14.18367 1.000 16.38465 235 PRO A C 1
ATOM 1628 O O . PRO A 1 240 ? 7.28918 -11.96054 15.16190 1.000 18.26901 235 PRO A O 1
ATOM 1632 N N . LEU A 1 241 ? 5.60199 -12.70059 13.87386 1.000 16.25095 236 LEU A N 1
ATOM 1633 C CA . LEU A 1 241 ? 4.58960 -12.13175 14.74156 1.000 16.79623 236 LEU A CA 1
ATOM 1634 C C . LEU A 1 241 ? 4.66355 -12.78913 16.11713 1.000 17.23007 236 LEU A C 1
ATOM 1635 O O . LEU A 1 241 ? 4.88914 -14.00403 16.21638 1.000 20.03955 236 LEU A O 1
ATOM 1640 N N . PRO A 1 242 ? 4.49402 -12.02401 17.19079 1.000 16.03953 237 PRO A N 1
ATOM 1641 C CA . PRO A 1 242 ? 4.66322 -12.53413 18.55576 1.000 16.22259 237 PRO A CA 1
ATOM 1642 C C . PRO A 1 242 ? 3.44347 -13.29559 19.06528 1.000 19.19923 237 PRO A C 1
ATOM 1643 O O . PRO A 1 242 ? 2.96592 -13.06250 20.17552 1.000 21.65434 237 PRO A O 1
ATOM 1647 N N . PHE A 1 243 ? 2.92558 -14.19833 18.23596 1.000 19.65282 238 PHE A N 1
ATOM 1648 C CA . PHE A 1 243 ? 1.78369 -15.02024 18.59547 1.000 14.16682 238 PHE A CA 1
ATOM 1649 C C . PHE A 1 243 ? 2.07831 -16.46677 18.23195 1.000 17.70511 238 PHE A C 1
ATOM 1650 O O . PHE A 1 243 ? 2.88262 -16.75746 17.34033 1.000 18.33755 238 PHE A O 1
ATOM 1658 N N . HIS A 1 244 ? 1.39916 -17.37341 18.92717 1.000 20.76832 239 HIS A N 1
ATOM 1659 C CA . HIS A 1 244 ? 1.51711 -18.78798 18.62886 1.000 19.82756 239 HIS A CA 1
ATOM 1660 C C . HIS A 1 244 ? 0.83198 -19.12933 17.30623 1.000 21.54935 239 HIS A C 1
ATOM 1661 O O . HIS A 1 244 ? 0.03160 -18.36098 16.76160 1.000 20.53144 239 HIS A O 1
ATOM 1668 N N . ASP A 1 245 ? 1.16738 -20.30740 16.79018 1.000 19.36864 240 ASP A N 1
ATOM 1669 C CA . ASP A 1 245 ? 0.51466 -20.83507 15.60472 1.000 21.17578 240 ASP A CA 1
ATOM 1670 C C . ASP A 1 245 ? -0.98355 -20.99260 15.83096 1.000 22.38615 240 ASP A C 1
ATOM 1671 O O . ASP A 1 245 ? -1.44157 -21.25515 16.94869 1.000 20.85176 240 ASP A O 1
ATOM 1676 N N . THR A 1 246 ? -1.73742 -20.84328 14.74039 1.000 17.81102 241 THR A N 1
ATOM 1677 C CA . THR A 1 246 ? -3.16676 -21.16952 14.66664 1.000 21.02617 241 THR A CA 1
ATOM 1678 C C . THR A 1 246 ? -3.96529 -20.57163 15.82758 1.000 20.29166 241 THR A C 1
ATOM 1679 O O . THR A 1 246 ? -4.73184 -21.26047 16.50924 1.000 23.45126 241 THR A O 1
ATOM 1683 N N . MET A 1 247 ? -3.80938 -19.26038 16.02285 1.000 16.71118 242 MET A N 1
ATOM 1684 C CA . MET A 1 247 ? -4.48041 -18.52530 17.09012 1.000 18.96020 242 MET A CA 1
ATOM 1685 C C . MET A 1 247 ? -5.67449 -17.69441 16.63737 1.000 22.29002 242 MET A C 1
ATOM 1686 O O . MET A 1 247 ? -6.57279 -17.45037 17.45024 1.000 24.66054 242 MET A O 1
ATOM 1691 N N . PHE A 1 248 ? -5.71163 -17.23005 15.38946 1.000 19.91803 243 PHE A N 1
ATOM 1692 C CA . PHE A 1 248 ? -6.66402 -16.20144 14.98796 1.000 19.72217 243 PHE A CA 1
ATOM 1693 C C . PHE A 1 248 ? -7.69918 -16.71627 13.99870 1.000 18.48779 243 PHE A C 1
ATOM 1694 O O . PHE A 1 248 ? -7.37002 -17.43847 13.04852 1.000 17.58834 243 PHE A O 1
ATOM 1702 N N . ASP A 1 249 ? -8.95500 -16.30483 14.20993 1.000 16.49680 244 ASP A N 1
ATOM 1703 C CA . ASP A 1 249 ? -9.97486 -16.53458 13.19534 1.000 15.57355 244 ASP A CA 1
ATOM 1704 C C . ASP A 1 249 ? -9.73152 -15.67108 11.96989 1.000 17.88972 244 ASP A C 1
ATOM 1705 O O . ASP A 1 249 ? -10.02967 -16.09297 10.84781 1.000 16.52582 244 ASP A O 1
ATOM 1710 N N . ALA A 1 250 ? -9.18362 -14.47035 12.15670 1.000 14.71215 245 ALA A N 1
ATOM 1711 C CA . ALA A 1 250 ? -8.92689 -13.61255 11.01695 1.000 14.59120 245 ALA A CA 1
ATOM 1712 C C . ALA A 1 250 ? -7.76699 -12.68109 11.31576 1.000 11.46730 245 ALA A C 1
ATOM 1713 O O . ALA A 1 250 ? -7.45915 -12.38361 12.47100 1.000 14.70115 245 ALA A O 1
ATOM 1715 N N . VAL A 1 251 ? -7.12137 -12.23495 10.24320 1.000 13.15516 246 VAL A N 1
ATOM 1716 C CA . VAL A 1 251 ? -6.13359 -11.16867 10.29106 1.000 14.69057 246 VAL A CA 1
ATOM 1717 C C . VAL A 1 251 ? -6.60450 -10.08220 9.34204 1.000 15.28598 246 VAL A C 1
ATOM 1718 O O . VAL A 1 251 ? -6.91246 -10.36711 8.18288 1.000 16.19920 246 VAL A O 1
ATOM 1722 N N . PHE A 1 252 ? -6.67379 -8.84672 9.83319 1.000 15.21910 247 PHE A N 1
ATOM 1723 C CA . PHE A 1 252 ? -7.08542 -7.70259 9.02390 1.000 14.41732 247 PHE A CA 1
ATOM 1724 C C . PHE A 1 252 ? -5.84991 -6.87445 8.71385 1.000 14.83177 247 PHE A C 1
ATOM 1725 O O . PHE A 1 252 ? -5.14784 -6.44836 9.63345 1.000 15.27268 247 PHE A O 1
ATOM 1733 N N . PHE A 1 253 ? -5.57969 -6.65138 7.41937 1.000 14.43114 248 PHE A N 1
ATOM 1734 C CA . PHE A 1 253 ? -4.30570 -6.07372 6.97166 1.000 14.00610 248 PHE A CA 1
ATOM 1735 C C . PHE A 1 253 ? -4.58641 -5.03788 5.88110 1.000 13.98466 248 PHE A C 1
ATOM 1736 O O . PHE A 1 253 ? -4.52806 -5.34808 4.69374 1.000 15.25968 248 PHE A O 1
ATOM 1744 N N . ALA A 1 254 ? -4.87908 -3.80225 6.28170 1.000 14.26935 249 ALA A N 1
ATOM 1745 C CA . ALA A 1 254 ? -5.30872 -2.76541 5.34479 1.000 15.68765 249 ALA A CA 1
ATOM 1746 C C . ALA A 1 254 ? -4.24618 -1.68594 5.17616 1.000 19.29802 249 ALA A C 1
ATOM 1747 O O . ALA A 1 254 ? -3.72070 -1.16654 6.16475 1.000 17.99658 249 ALA A O 1
ATOM 1749 N N . CYS A 1 255 ? -3.96946 -1.32906 3.91847 1.000 17.47970 250 CYS A N 1
ATOM 1750 C CA . CYS A 1 255 ? -3.12936 -0.18970 3.54869 1.000 16.82036 250 CYS A CA 1
ATOM 1751 C C . CYS A 1 255 ? -1.70043 -0.30600 4.05578 1.000 16.69999 250 CYS A C 1
ATOM 1752 O O . CYS A 1 255 ? -1.01121 0.71157 4.20161 1.000 21.36817 250 CYS A O 1
ATOM 1755 N N . ALA A 1 256 ? -1.23472 -1.53053 4.31664 1.000 15.00746 251 ALA A N 1
ATOM 1756 C CA . ALA A 1 256 ? 0.11572 -1.75989 4.81421 1.000 15.79407 251 ALA A CA 1
ATOM 1757 C C . ALA A 1 256 ? 0.98447 -2.58376 3.87235 1.000 15.42079 251 ALA A C 1
ATOM 1758 O O . ALA A 1 256 ? 2.21979 -2.48433 3.94912 1.000 15.26833 251 ALA A O 1
ATOM 1760 N N . ASP A 1 257 ? 0.38321 -3.38545 2.99223 1.000 15.50058 252 ASP A N 1
ATOM 1761 C CA . ASP A 1 257 ? 1.10426 -4.12309 1.95061 1.000 18.23253 252 ASP A CA 1
ATOM 1762 C C . ASP A 1 257 ? 2.19673 -3.32010 1.24401 1.000 15.86841 252 ASP A C 1
ATOM 1763 O O . ASP A 1 257 ? 3.30789 -3.84581 1.10219 1.000 15.59837 252 ASP A O 1
ATOM 1768 N N . PRO A 1 258 ? 1.97611 -2.07695 0.79614 1.000 13.49335 253 PRO A N 1
ATOM 1769 C CA . PRO A 1 258 ? 3.04903 -1.36575 0.08143 1.000 15.16955 253 PRO A CA 1
ATOM 1770 C C . PRO A 1 258 ? 4.17204 -0.86504 0.97249 1.000 14.22053 253 PRO A C 1
ATOM 1771 O O . PRO A 1 258 ? 5.09698 -0.22372 0.46178 1.000 16.45899 253 PRO A O 1
ATOM 1775 N N . TYR A 1 259 ? 4.14791 -1.15135 2.27380 1.000 12.47566 254 TYR A N 1
ATOM 1776 C CA . TYR A 1 259 ? 5.28418 -0.88429 3.14236 1.000 12.49009 254 TYR A CA 1
ATOM 1777 C C . TYR A 1 259 ? 6.10261 -2.14449 3.43250 1.000 13.62502 254 TYR A C 1
ATOM 1778 O O . TYR A 1 259 ? 7.07421 -2.07873 4.19928 1.000 15.63029 254 TYR A O 1
ATOM 1787 N N . ILE A 1 260 ? 5.75070 -3.28438 2.82534 1.000 13.24167 255 ILE A N 1
ATOM 1788 C CA . ILE A 1 260 ? 6.54240 -4.50843 2.98365 1.000 11.55974 255 ILE A CA 1
ATOM 1789 C C . ILE A 1 260 ? 7.68637 -4.50772 1.97698 1.000 12.97408 255 ILE A C 1
ATOM 1790 O O . ILE A 1 260 ? 7.43823 -4.41761 0.76406 1.000 16.71724 255 ILE A O 1
ATOM 1795 N N . PRO A 1 261 ? 8.93719 -4.62081 2.42822 1.000 14.34264 256 PRO A N 1
ATOM 1796 C CA . PRO A 1 261 ? 10.05593 -4.70878 1.48427 1.000 19.78963 256 PRO A CA 1
ATOM 1797 C C . PRO A 1 261 ? 9.96378 -5.97459 0.64902 1.000 15.53843 256 PRO A C 1
ATOM 1798 O O . PRO A 1 261 ? 9.56111 -7.02927 1.13969 1.000 16.38800 256 PRO A O 1
ATOM 1802 N N . GLU A 1 262 ? 10.37990 -5.86014 -0.61704 1.000 16.99205 257 GLU A N 1
ATOM 1803 C CA . GLU A 1 262 ? 10.36116 -6.99528 -1.53733 1.000 18.85720 257 GLU A CA 1
ATOM 1804 C C . GLU A 1 262 ? 11.01888 -8.22419 -0.91458 1.000 17.06132 257 GLU A C 1
ATOM 1805 O O . GLU A 1 262 ? 10.51152 -9.34592 -1.03581 1.000 21.38483 257 GLU A O 1
ATOM 1811 N N . GLU A 1 263 ? 12.14712 -8.01601 -0.23079 1.000 16.19789 258 GLU A N 1
ATOM 1812 C CA . GLU A 1 263 ? 12.93092 -9.09395 0.36483 1.000 15.36303 258 GLU A CA 1
ATOM 1813 C C . GLU A 1 263 ? 12.17132 -9.84743 1.44907 1.000 24.41578 258 GLU A C 1
ATOM 1814 O O . GLU A 1 263 ? 12.58298 -10.94840 1.82261 1.000 23.85423 258 GLU A O 1
ATOM 1820 N N . SER A 1 264 ? 11.09575 -9.27663 1.98084 1.000 15.51307 259 SER A N 1
ATOM 1821 C CA . SER A 1 264 ? 10.41127 -9.85982 3.12542 1.000 14.61541 259 SER A CA 1
ATOM 1822 C C . SER A 1 264 ? 8.97303 -10.25567 2.83293 1.000 14.48078 259 SER A C 1
ATOM 1823 O O . SER A 1 264 ? 8.31539 -10.80557 3.72270 1.000 16.99727 259 SER A O 1
ATOM 1826 N N . ARG A 1 265 ? 8.46342 -9.99734 1.62815 1.000 13.09527 260 ARG A N 1
ATOM 1827 C CA . ARG A 1 265 ? 7.01741 -10.06622 1.44152 1.000 13.32100 260 ARG A CA 1
ATOM 1828 C C . ARG A 1 265 ? 6.51178 -11.49416 1.52451 1.000 20.89635 260 ARG A C 1
ATOM 1829 O O . ARG A 1 265 ? 5.45751 -11.74767 2.12401 1.000 17.77453 260 ARG A O 1
ATOM 1837 N N . GLU A 1 266 ? 7.25139 -12.44535 0.95387 1.000 16.82042 261 GLU A N 1
ATOM 1838 C CA . GLU A 1 266 ? 6.83880 -13.83731 1.07995 1.000 16.87026 261 GLU A CA 1
ATOM 1839 C C . GLU A 1 266 ? 6.77938 -14.24675 2.54859 1.000 17.21226 261 GLU A C 1
ATOM 1840 O O . GLU A 1 266 ? 5.79500 -14.85043 2.99751 1.000 16.52988 261 GLU A O 1
ATOM 1846 N N . PHE A 1 267 ? 7.81062 -13.89504 3.32887 1.000 17.99086 262 PHE A N 1
ATOM 1847 C CA . PHE A 1 267 ? 7.79949 -14.28167 4.73578 1.000 14.28922 262 PHE A CA 1
ATOM 1848 C C . PHE A 1 267 ? 6.63660 -13.63890 5.48592 1.000 16.73661 262 PHE A C 1
ATOM 1849 O O . PHE A 1 267 ? 6.00692 -14.28488 6.33235 1.000 15.44683 262 PHE A O 1
ATOM 1857 N N . VAL A 1 268 ? 6.35993 -12.35521 5.22523 1.000 16.21119 263 VAL A N 1
ATOM 1858 C CA . VAL A 1 268 ? 5.31454 -11.66927 5.98496 1.000 13.51290 263 VAL A CA 1
ATOM 1859 C C . VAL A 1 268 ? 3.99506 -12.41625 5.84977 1.000 14.22984 263 VAL A C 1
ATOM 1860 O O . VAL A 1 268 ? 3.30573 -12.67415 6.84599 1.000 14.39181 263 VAL A O 1
ATOM 1864 N N . TYR A 1 269 ? 3.65096 -12.82557 4.62554 1.000 15.27880 264 TYR A N 1
ATOM 1865 C CA . TYR A 1 269 ? 2.38985 -13.51195 4.39494 1.000 13.39061 264 TYR A CA 1
ATOM 1866 C C . TYR A 1 269 ? 2.44289 -14.97637 4.82088 1.000 14.01995 264 TYR A C 1
AT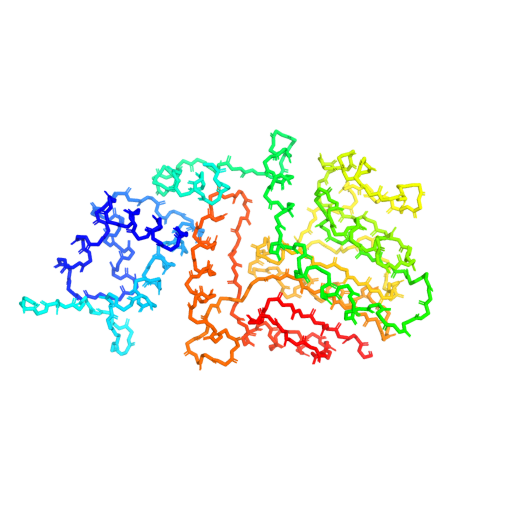OM 1867 O O . TYR A 1 269 ? 1.40538 -15.55222 5.16916 1.000 15.87910 264 TYR A O 1
ATOM 1876 N N . LYS A 1 270 ? 3.62431 -15.59760 4.81736 1.000 12.83862 265 LYS A N 1
ATOM 1877 C CA . LYS A 1 270 ? 3.72615 -16.95669 5.34629 1.000 16.29490 265 LYS A CA 1
ATOM 1878 C C . LYS A 1 270 ? 3.58113 -16.95314 6.86005 1.000 16.98914 265 LYS A C 1
ATOM 1879 O O . LYS A 1 270 ? 2.94986 -17.84488 7.43717 1.000 16.80611 265 LYS A O 1
ATOM 1885 N N . ASP A 1 271 ? 4.14815 -15.94089 7.51087 1.000 15.23672 266 ASP A N 1
ATOM 1886 C CA . ASP A 1 271 ? 4.04219 -15.79849 8.95931 1.000 14.32071 266 ASP A CA 1
ATOM 1887 C C . ASP A 1 271 ? 2.61598 -15.45046 9.39600 1.000 15.37362 266 ASP A C 1
ATOM 1888 O O . ASP A 1 271 ? 2.14499 -15.91258 10.44841 1.000 15.98273 266 ASP A O 1
ATOM 1893 N N . ILE A 1 272 ? 1.90400 -14.64092 8.60727 1.000 13.07750 267 ILE A N 1
ATOM 1894 C CA . ILE A 1 272 ? 0.47667 -14.45199 8.86486 1.000 13.85204 267 ILE A CA 1
ATOM 1895 C C . ILE A 1 272 ? -0.26870 -15.77270 8.72380 1.000 15.52162 267 ILE A C 1
ATOM 1896 O O . ILE A 1 272 ? -1.13113 -16.10925 9.54588 1.000 16.92773 267 ILE A O 1
ATOM 1901 N N . PHE A 1 273 ? 0.03792 -16.53413 7.67088 1.000 15.26269 268 PHE A N 1
ATOM 1902 C CA . PHE A 1 273 ? -0.58336 -17.84561 7.48435 1.000 14.59082 268 PHE A CA 1
ATOM 1903 C C . PHE A 1 273 ? -0.37806 -18.71698 8.71819 1.000 15.85168 268 PHE A C 1
ATOM 1904 O O . PHE A 1 273 ? -1.29430 -19.42510 9.15945 1.000 17.22159 268 PHE A O 1
ATOM 1912 N N . ARG A 1 274 ? 0.82099 -18.64417 9.30093 1.000 15.88270 269 ARG A N 1
ATOM 1913 C CA . ARG A 1 274 ? 1.14915 -19.44859 10.47302 1.000 16.55321 269 ARG A CA 1
ATOM 1914 C C . ARG A 1 274 ? 0.20357 -19.17596 11.63246 1.000 17.35711 269 ARG A C 1
ATOM 1915 O O . ARG A 1 274 ? -0.23329 -20.11808 12.30413 1.000 17.78793 269 ARG A O 1
ATOM 1923 N N . VAL A 1 275 ? -0.13025 -17.89688 11.88715 1.000 14.22311 270 VAL A N 1
ATOM 1924 C CA . VAL A 1 275 ? -0.91350 -17.55632 13.07691 1.000 15.78230 270 VAL A CA 1
ATOM 1925 C C . VAL A 1 275 ? -2.41454 -17.69414 12.85089 1.000 17.24668 270 VAL A C 1
ATOM 1926 O O . VAL A 1 275 ? -3.18326 -17.60291 13.82196 1.000 18.80193 270 VAL A O 1
ATOM 1930 N N . LEU A 1 276 ? -2.85268 -17.93340 11.61529 1.000 15.78481 271 LEU A N 1
ATOM 1931 C CA . LEU A 1 276 ? -4.26567 -18.17039 11.33364 1.000 16.89435 271 LEU A CA 1
ATOM 1932 C C . LEU A 1 276 ? -4.66833 -19.59740 11.69002 1.000 19.93817 271 LEU A C 1
ATOM 1933 O O . LEU A 1 276 ? -3.91628 -20.54931 11.47769 1.000 16.71204 271 LEU A O 1
ATOM 1938 N N . LYS A 1 277 ? -5.87187 -19.74599 12.22258 1.000 17.49965 272 LYS A N 1
ATOM 1939 C CA . LYS A 1 277 ? -6.45605 -21.07198 12.35098 1.000 19.11979 272 LYS A CA 1
ATOM 1940 C C . LYS A 1 277 ? -6.74793 -21.66352 10.97610 1.000 18.94497 272 LYS A C 1
ATOM 1941 O O . LYS A 1 277 ? -6.85703 -20.95352 9.96626 1.000 16.66204 272 LYS A O 1
ATOM 1947 N N . HIS A 1 278 ? -6.84439 -22.98976 10.92633 1.000 18.55926 273 HIS A N 1
ATOM 1948 C CA . HIS A 1 278 ? -7.40918 -23.61110 9.74296 1.000 20.72833 273 HIS A CA 1
ATOM 1949 C C . HIS A 1 278 ? -8.85640 -23.16560 9.62378 1.000 20.66871 273 HIS A C 1
ATOM 1950 O O . HIS A 1 278 ? -9.60595 -23.19724 10.60182 1.000 22.98530 273 HIS A O 1
ATOM 1957 N N . GLY A 1 279 ? -9.22362 -22.68391 8.44444 1.000 18.50418 274 GLY A N 1
ATOM 1958 C CA . GLY A 1 279 ? -10.49135 -22.01669 8.24652 1.000 18.39911 274 GLY A CA 1
ATOM 1959 C C . GLY A 1 279 ? -10.47097 -20.53561 8.55925 1.000 20.16921 274 GLY A C 1
ATOM 1960 O O . GLY A 1 279 ? -11.50838 -19.86945 8.41152 1.000 21.01806 274 GLY A O 1
ATOM 1961 N N . GLY A 1 280 ? -9.33190 -20.00362 8.98841 1.000 15.44331 275 GLY A N 1
ATOM 1962 C CA . GLY A 1 280 ? -9.21235 -18.58464 9.24770 1.000 15.74081 275 GLY A CA 1
ATOM 1963 C C . GLY A 1 280 ? -9.05501 -17.81073 7.95345 1.000 15.08819 275 GLY A C 1
ATOM 1964 O O . GLY A 1 280 ? -8.90887 -18.39208 6.87850 1.000 18.42374 275 GLY A O 1
ATOM 1965 N N . ILE A 1 281 ? -9.10836 -16.48021 8.06183 1.000 13.99139 276 ILE A N 1
ATOM 1966 C CA . ILE A 1 281 ? -9.12671 -15.62985 6.87549 1.000 13.87931 276 ILE A CA 1
ATOM 1967 C C . ILE A 1 281 ? -8.19001 -14.44938 7.05354 1.000 13.32406 276 ILE A C 1
ATOM 1968 O O . ILE A 1 281 ? -8.21149 -13.77711 8.08831 1.000 15.72634 276 ILE A O 1
ATOM 1973 N N . LEU A 1 282 ? -7.41731 -14.15975 6.00418 1.000 12.83217 277 LEU A N 1
ATOM 1974 C CA . LEU A 1 282 ? -6.64277 -12.93143 5.90630 1.000 14.53844 277 LEU A CA 1
ATOM 1975 C C . LEU A 1 282 ? -7.35192 -11.99621 4.93420 1.000 15.36674 277 LEU A C 1
ATOM 1976 O O . LEU A 1 282 ? -7.67301 -12.39167 3.80709 1.000 15.10982 277 LEU A O 1
ATOM 1981 N N . GLY A 1 283 ? -7.63714 -10.77615 5.38032 1.000 13.32773 278 GLY A N 1
ATOM 1982 C CA . GLY A 1 283 ? -8.17970 -9.73899 4.50501 1.000 13.09789 278 GLY A CA 1
ATOM 1983 C C . GLY A 1 283 ? -7.12035 -8.68177 4.23476 1.000 14.23442 278 GLY A C 1
ATOM 1984 O O . GLY A 1 283 ? -6.49325 -8.18408 5.16607 1.000 14.66100 278 GLY A O 1
ATOM 1985 N N . ILE A 1 284 ? -6.93757 -8.33411 2.95524 1.000 12.52024 279 ILE A N 1
ATOM 1986 C CA . ILE A 1 284 ? -5.97642 -7.29547 2.55640 1.000 12.26456 279 ILE A CA 1
ATOM 1987 C C . ILE A 1 284 ? -6.71860 -6.16978 1.84590 1.000 13.77284 279 ILE A C 1
ATOM 1988 O O . ILE A 1 284 ? -7.54281 -6.42697 0.96204 1.000 16.82855 279 ILE A O 1
ATOM 1993 N N . VAL A 1 285 ? -6.40933 -4.92756 2.21005 1.000 12.19088 280 VAL A N 1
ATOM 1994 C CA . VAL A 1 285 ? -6.67736 -3.76168 1.36741 1.000 13.41330 280 VAL A CA 1
ATOM 1995 C C . VAL A 1 285 ? -5.33030 -3.24866 0.88540 1.000 14.47193 280 VAL A C 1
ATOM 1996 O O . VAL A 1 285 ? -4.43997 -2.96870 1.69490 1.000 15.40771 280 VAL A O 1
ATOM 2000 N N . THR A 1 286 ? -5.17896 -3.11338 -0.42421 1.000 13.48925 281 THR A N 1
ATOM 2001 C CA . THR A 1 286 ? -3.95893 -2.54683 -0.97093 1.000 14.71793 281 THR A CA 1
ATOM 2002 C C . THR A 1 286 ? -4.34288 -1.93920 -2.31162 1.000 16.63357 281 THR A C 1
ATOM 2003 O O . THR A 1 286 ? -5.52303 -1.68822 -2.56924 1.000 17.55101 281 THR A O 1
ATOM 2007 N N . ARG A 1 287 ? -3.36143 -1.67725 -3.14970 1.000 16.14803 282 ARG A N 1
ATOM 2008 C CA . ARG A 1 287 ? -3.61407 -1.46819 -4.56616 1.000 15.50773 282 ARG A CA 1
ATOM 2009 C C . ARG A 1 287 ? -2.68985 -2.39717 -5.32530 1.000 14.70837 282 ARG A C 1
ATOM 2010 O O . ARG A 1 287 ? -1.60939 -2.75833 -4.83727 1.000 15.52244 282 ARG A O 1
ATOM 2018 N N . SER A 1 288 ? -3.12246 -2.79948 -6.51470 1.000 16.74189 283 SER A N 1
ATOM 2019 C CA . SER A 1 288 ? -2.29878 -3.63294 -7.37781 1.000 16.34615 283 SER A CA 1
ATOM 2020 C C . SER A 1 288 ? -1.68957 -2.76717 -8.47023 1.000 14.60011 283 SER A C 1
ATOM 2021 O O . SER A 1 288 ? -2.38439 -1.93785 -9.06679 1.000 16.81891 283 SER A O 1
ATOM 2024 N N . TYR A 1 289 ? -0.39450 -2.92877 -8.69003 1.000 13.55517 284 TYR A N 1
ATOM 2025 C CA . TYR A 1 289 ? 0.25407 -2.22248 -9.78494 1.000 15.58916 284 TYR A CA 1
ATOM 2026 C C . TYR A 1 289 ? -0.43134 -2.58828 -11.09655 1.000 19.51799 284 TYR A C 1
ATOM 2027 O O . TYR A 1 289 ? -0.63518 -3.77820 -11.37290 1.000 20.15743 284 TYR A O 1
ATOM 2036 N N . PRO A 1 290 ? -0.82876 -1.61083 -11.90551 1.000 15.58985 285 PRO A N 1
ATOM 2037 C CA . PRO A 1 290 ? -1.54389 -1.91985 -13.15366 1.000 19.35143 285 PRO A CA 1
ATOM 2038 C C . PRO A 1 290 ? -0.81022 -2.95465 -13.99979 1.000 23.47819 285 PRO A C 1
ATOM 2039 O O . PRO A 1 290 ? 0.38823 -2.83354 -14.26699 1.000 23.06861 285 PRO A O 1
ATOM 2043 N N . ASP A 1 291 ? -1.54020 -3.98600 -14.41935 1.000 21.03012 286 ASP A N 1
ATOM 2044 C CA . ASP A 1 291 ? -0.96616 -5.09604 -15.16843 1.000 21.92634 286 ASP A CA 1
ATOM 2045 C C . ASP A 1 291 ? -1.16130 -4.87698 -16.66653 1.000 25.15292 286 ASP A C 1
ATOM 2046 O O . ASP A 1 291 ? -2.23694 -4.46653 -17.10820 1.000 25.41290 286 ASP A O 1
ATOM 2051 N N . THR A 1 292 ? -0.09987 -5.13258 -17.44011 1.000 25.18555 287 THR A N 1
ATOM 2052 C CA . THR A 1 292 ? -0.18461 -4.96810 -18.89115 1.000 29.36816 287 THR A CA 1
ATOM 2053 C C . THR A 1 292 ? -1.32101 -5.79547 -19.46792 1.000 35.14179 287 THR A C 1
ATOM 2054 O O . THR A 1 292 ? -2.01149 -5.36086 -20.39762 1.000 38.49863 287 THR A O 1
ATOM 2058 N N . GLU A 1 293 ? -1.53557 -6.98616 -18.91275 1.000 29.62412 288 GLU A N 1
ATOM 2059 C CA . GLU A 1 293 ? -2.55336 -7.90204 -19.39817 1.000 34.26019 288 GLU A CA 1
ATOM 2060 C C . GLU A 1 293 ? -3.95888 -7.34340 -19.22612 1.000 37.67502 288 GLU A C 1
ATOM 2061 O O . GLU A 1 293 ? -4.87588 -7.77914 -19.93070 1.000 33.80252 288 GLU A O 1
ATOM 2067 N N . ARG A 1 294 ? -4.13578 -6.37560 -18.31994 1.000 33.97681 289 ARG A N 1
ATOM 2068 C CA . ARG A 1 294 ? -5.44182 -5.82903 -17.94440 1.000 30.10741 289 ARG A CA 1
ATOM 2069 C C . ARG A 1 294 ? -6.39244 -6.91625 -17.44651 1.000 32.36935 289 ARG A C 1
ATOM 2070 O O . ARG A 1 294 ? -7.61324 -6.82112 -17.61167 1.000 33.41234 289 ARG A O 1
ATOM 2078 N N . LYS A 1 295 ? -5.83358 -7.95278 -16.81964 1.000 28.78429 290 LYS A N 1
ATOM 2079 C CA . LYS A 1 295 ? -6.65394 -8.99275 -16.21831 1.000 26.06837 290 LYS A CA 1
ATOM 2080 C C . LYS A 1 295 ? -7.22093 -8.54553 -14.87494 1.000 26.55318 290 LYS A C 1
ATOM 2081 O O . LYS A 1 295 ? -8.38935 -8.81276 -14.57549 1.000 29.94477 290 LYS A O 1
ATOM 2087 N N . TYR A 1 296 ? -6.42161 -7.83928 -14.07005 1.000 19.98280 291 TYR A N 1
ATOM 2088 C CA . TYR A 1 296 ? -6.79596 -7.50022 -12.70133 1.000 21.47436 291 TYR A CA 1
ATOM 2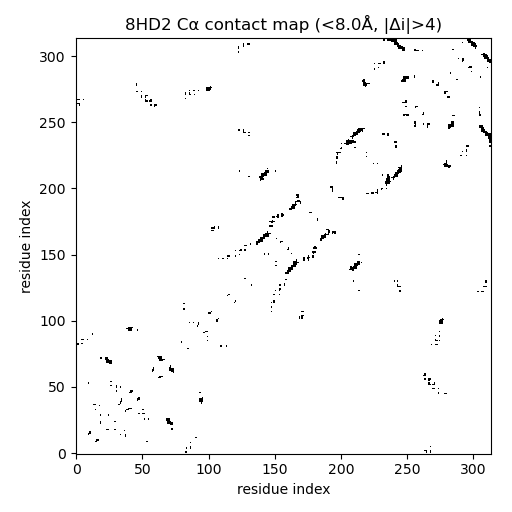089 C C . TYR A 1 296 ? -7.23565 -6.05138 -12.54430 1.000 21.17191 291 TYR A C 1
ATOM 2090 O O . TYR A 1 296 ? -8.22387 -5.77638 -11.85702 1.000 23.58790 291 TYR A O 1
ATOM 2099 N N . VAL A 1 297 ? -6.49815 -5.11520 -13.13275 1.000 21.52941 292 VAL A N 1
ATOM 2100 C CA . VAL A 1 297 ? -6.76896 -3.69267 -12.97297 1.000 19.94044 292 VAL A CA 1
ATOM 2101 C C . VAL A 1 297 ? -7.29458 -3.21091 -14.31684 1.000 20.65279 292 VAL A C 1
ATOM 2102 O O . VAL A 1 297 ? -6.51092 -2.94580 -15.23328 1.000 21.98683 292 VAL A O 1
ATOM 2106 N N . LYS A 1 298 ? -8.62009 -3.11132 -14.44466 1.000 21.27664 293 LYS A N 1
ATOM 2107 C CA . LYS A 1 298 ? -9.25071 -2.84903 -15.73409 1.000 22.51151 293 LYS A CA 1
ATOM 2108 C C . LYS A 1 298 ? -9.67452 -1.40011 -15.92932 1.000 23.45392 293 LYS A C 1
ATOM 2109 O O . LYS A 1 298 ? -9.55759 -0.87888 -17.04131 1.000 28.04844 293 LYS A O 1
ATOM 2115 N N . ASP A 1 299 ? -10.17373 -0.75052 -14.88742 1.000 20.92763 294 ASP A N 1
ATOM 2116 C CA . ASP A 1 299 ? -10.70072 0.60717 -14.97546 1.000 21.16437 294 ASP A CA 1
ATOM 2117 C C . ASP A 1 299 ? -9.58061 1.57177 -15.35254 1.000 26.06644 294 ASP A C 1
ATOM 2118 O O . ASP A 1 299 ? -8.59477 1.66885 -14.61570 1.000 21.77000 294 ASP A O 1
ATOM 2123 N N . PRO A 1 300 ? -9.67836 2.29483 -16.47028 1.000 24.15452 295 PRO A N 1
ATOM 2124 C CA . PRO A 1 300 ? -8.54438 3.14843 -16.86880 1.000 20.90723 295 PRO A CA 1
ATOM 2125 C C . PRO A 1 300 ? -8.23585 4.24541 -15.86753 1.000 20.17918 295 PRO A C 1
ATOM 2126 O O . PRO A 1 300 ? -7.06086 4.58052 -15.66375 1.000 20.90786 295 PRO A O 1
ATOM 2130 N N . PHE A 1 301 ? -9.25869 4.81273 -15.22936 1.000 23.26426 296 PHE A N 1
ATOM 2131 C CA . PHE A 1 301 ? -9.03425 5.84215 -14.21951 1.000 24.98021 296 PHE A CA 1
ATOM 2132 C C . PHE A 1 301 ? -8.29053 5.28055 -13.01659 1.000 24.19086 296 PHE A C 1
ATOM 2133 O O . PHE A 1 301 ? -7.43466 5.95352 -12.43369 1.000 23.81374 296 PHE A O 1
ATOM 2141 N N . VAL A 1 302 ? -8.62785 4.05570 -12.61570 1.000 21.54830 297 VAL A N 1
ATOM 2142 C CA . VAL A 1 302 ? -7.95205 3.41760 -11.49174 1.000 23.19916 297 VAL A CA 1
ATOM 2143 C C . VAL A 1 302 ? -6.50610 3.07860 -11.84215 1.000 20.01177 297 VAL A C 1
ATOM 2144 O O . VAL A 1 302 ? -5.60746 3.21131 -11.00305 1.000 19.35596 297 VAL A O 1
ATOM 2148 N N . ARG A 1 303 ? -6.25238 2.63080 -13.07744 1.000 19.55174 298 ARG A N 1
ATOM 2149 C CA . ARG A 1 303 ? -4.88162 2.33883 -13.49112 1.000 21.45308 298 ARG A CA 1
ATOM 2150 C C . ARG A 1 303 ? -4.00808 3.57672 -13.37493 1.000 19.05078 298 ARG A C 1
ATOM 2151 O O . ARG A 1 303 ? -2.89554 3.52411 -12.83675 1.000 19.99440 298 ARG A O 1
ATOM 2159 N N . LYS A 1 304 ? -4.49974 4.70779 -13.87844 1.000 17.23855 299 LYS A N 1
ATOM 2160 C CA . LYS A 1 304 ? -3.74717 5.94976 -13.75765 1.000 15.17151 299 LYS A CA 1
ATOM 2161 C C . LYS A 1 304 ? -3.62941 6.37994 -12.30281 1.000 16.63827 299 LYS A C 1
ATOM 2162 O O . LYS A 1 304 ? -2.55178 6.79806 -11.85837 1.000 18.45843 299 LYS A O 1
ATOM 2168 N N . GLY A 1 305 ? -4.72661 6.27557 -11.55154 1.000 20.16787 300 GLY A N 1
ATOM 2169 C CA . GLY A 1 305 ? -4.71446 6.71567 -10.16674 1.000 17.12647 300 GLY A CA 1
ATOM 2170 C C . GLY A 1 305 ? -3.73040 5.93396 -9.31972 1.000 18.50543 300 GLY A C 1
ATOM 2171 O O . GLY A 1 305 ? -3.06051 6.49745 -8.45323 1.000 18.23930 300 GLY A O 1
ATOM 2172 N N . THR A 1 306 ? -3.62054 4.62765 -9.56850 1.000 15.25775 301 THR A N 1
ATOM 2173 C CA . THR A 1 306 ? -2.70260 3.81132 -8.78376 1.000 14.22479 301 THR A CA 1
ATOM 2174 C C . THR A 1 306 ? -1.25886 4.23075 -9.01908 1.000 14.68480 301 THR A C 1
ATOM 2175 O O . THR A 1 306 ? -0.47052 4.31584 -8.06649 1.000 16.10172 301 THR A O 1
ATOM 2179 N N . LEU A 1 307 ? -0.89854 4.51149 -10.27841 1.000 14.16544 302 LEU A N 1
ATOM 2180 C CA . LEU A 1 307 ? 0.44918 4.99294 -10.56111 1.000 13.81051 302 LEU A CA 1
ATOM 2181 C C . LEU A 1 307 ? 0.72697 6.30787 -9.83931 1.000 14.43356 302 LEU A C 1
ATOM 2182 O O . LEU A 1 307 ? 1.80124 6.49230 -9.25079 1.000 15.66677 302 LEU A O 1
ATOM 2187 N N . CYS A 1 308 ? -0.22908 7.23387 -9.87165 1.000 17.06596 303 CYS A N 1
ATOM 2188 C CA . CYS A 1 308 ? -0.03901 8.52223 -9.20302 1.000 17.25141 303 CYS A CA 1
ATOM 2189 C C . CYS A 1 308 ? 0.05528 8.36858 -7.68609 1.000 17.68637 303 CYS A C 1
ATOM 2190 O O . CYS A 1 308 ? 0.83096 9.07692 -7.03045 1.000 17.29876 303 CYS A O 1
ATOM 2193 N N . HIS A 1 309 ? -0.73402 7.46542 -7.11041 1.000 17.20496 304 HIS A N 1
ATOM 2194 C CA . HIS A 1 309 ? -0.62470 7.16738 -5.67998 1.000 17.39735 304 HIS A CA 1
ATOM 2195 C C . HIS A 1 309 ? 0.76236 6.61953 -5.35400 1.000 16.91584 304 HIS A C 1
ATOM 2196 O O . HIS A 1 309 ? 1.40301 7.03657 -4.38003 1.000 18.17356 304 HIS A O 1
ATOM 2203 N N . ASP A 1 310 ? 1.24563 5.68199 -6.17286 1.000 14.27193 305 ASP A N 1
ATOM 2204 C CA . ASP A 1 310 ? 2.53551 5.05129 -5.91067 1.000 15.83084 305 ASP A CA 1
ATOM 2205 C C . ASP A 1 310 ? 3.66243 6.07333 -5.97073 1.000 16.87732 305 ASP A C 1
ATOM 2206 O O . ASP A 1 310 ? 4.51400 6.13521 -5.07123 1.000 17.00130 305 ASP A O 1
ATOM 2211 N N . PHE A 1 311 ? 3.67796 6.88688 -7.03113 1.000 14.51987 306 PHE A N 1
ATOM 2212 C CA . PHE A 1 311 ? 4.66051 7.96074 -7.13913 1.000 14.60578 306 PHE A CA 1
ATOM 2213 C C . PHE A 1 311 ? 4.59751 8.89266 -5.93299 1.000 15.44847 306 PHE A C 1
ATOM 2214 O O . PHE A 1 311 ? 5.63497 9.24556 -5.35480 1.000 16.65190 306 PHE A O 1
ATOM 2222 N N . SER A 1 312 ? 3.38409 9.30842 -5.54843 1.000 18.41299 307 SER A N 1
ATOM 2223 C CA . SER A 1 312 ? 3.23100 10.31128 -4.49386 1.000 16.55993 307 SER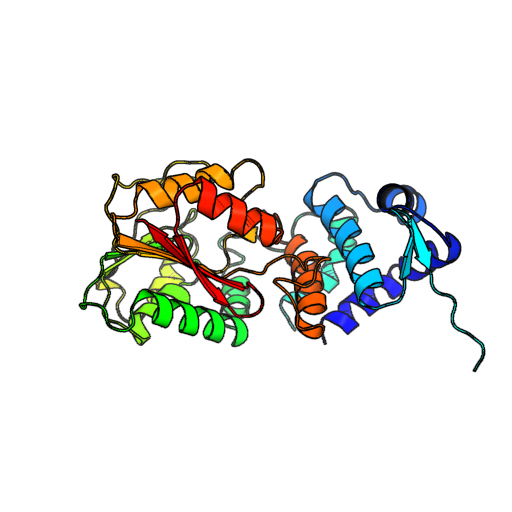 A CA 1
ATOM 2224 C C . SER A 1 312 ? 3.68326 9.77845 -3.13986 1.000 15.54916 307 SER A C 1
ATOM 2225 O O . SER A 1 312 ? 4.48742 10.41464 -2.45335 1.000 17.02216 307 SER A O 1
ATOM 2228 N N . GLU A 1 313 ? 3.18808 8.60668 -2.73625 1.000 16.24776 308 GLU A N 1
ATOM 2229 C CA . GLU A 1 313 ? 3.56894 8.08416 -1.42587 1.000 14.91380 308 GLU A CA 1
ATOM 2230 C C . GLU A 1 313 ? 5.02876 7.63672 -1.35148 1.000 15.66016 308 GLU A C 1
ATOM 2231 O O . GLU A 1 313 ? 5.50052 7.28712 -0.26131 1.000 16.80341 308 GLU A O 1
ATOM 2237 N N . SER A 1 314 ? 5.76275 7.65583 -2.47075 1.000 15.90203 309 SER A N 1
ATOM 2238 C CA . SER A 1 314 ? 7.18352 7.32943 -2.42461 1.000 13.80202 309 SER A CA 1
ATOM 2239 C C . SER A 1 314 ? 8.00045 8.33281 -1.62473 1.000 16.27377 309 SER A C 1
ATOM 2240 O O . SER A 1 314 ? 9.14372 8.03093 -1.25694 1.000 16.09242 309 SER A O 1
ATOM 2243 N N . VAL A 1 315 ? 7.45970 9.52331 -1.35192 1.000 16.83815 310 VAL A N 1
ATOM 2244 C CA . VAL A 1 315 ? 8.18262 10.46165 -0.49611 1.000 16.13480 310 VAL A CA 1
ATOM 2245 C C . VAL A 1 315 ? 8.01956 10.14166 0.97892 1.000 19.36378 310 VAL A C 1
ATOM 2246 O O . VAL A 1 315 ? 8.59729 10.84717 1.81734 1.000 19.29864 310 VAL A O 1
ATOM 2250 N N . CYS A 1 316 ? 7.27121 9.09512 1.32424 1.000 16.66829 311 CYS A N 1
ATOM 2251 C CA . CYS A 1 316 ? 7.06394 8.71141 2.71669 1.000 17.14067 311 CYS A CA 1
ATOM 2252 C C . CYS A 1 316 ? 8.05930 7.62847 3.11349 1.000 17.64528 311 CYS A C 1
ATOM 2253 O O . CYS A 1 316 ? 8.34367 6.71876 2.32699 1.000 19.09211 311 CYS A O 1
ATOM 2256 N N . GLU A 1 317 ? 8.60083 7.74074 4.32724 1.000 15.35372 312 GLU A N 1
ATOM 2257 C CA . GLU A 1 317 ? 9.61557 6.80163 4.77683 1.000 14.29895 312 GLU A CA 1
ATOM 2258 C C . GLU A 1 317 ? 9.11469 5.36925 4.67049 1.000 19.32020 312 GLU A C 1
ATOM 2259 O O . GLU A 1 317 ? 8.01712 5.04507 5.13002 1.000 18.09103 312 GLU A O 1
ATOM 2265 N N . GLY A 1 318 ? 9.93737 4.51178 4.07225 1.000 19.32612 313 GLY A N 1
ATOM 2266 C CA . GLY A 1 318 ? 9.65772 3.09604 4.02910 1.000 17.56107 313 GLY A CA 1
ATOM 2267 C C . GLY A 1 318 ? 8.76308 2.63657 2.90052 1.000 17.02734 313 GLY A C 1
ATOM 2268 O O . GLY A 1 318 ? 8.48237 1.43856 2.81375 1.000 17.73642 313 GLY A O 1
ATOM 2269 N N . TRP A 1 319 ? 8.28930 3.54126 2.04726 1.000 18.25863 314 TRP A N 1
ATOM 2270 C CA . TRP A 1 319 ? 7.43521 3.12658 0.94099 1.000 18.92405 314 TRP A CA 1
ATOM 2271 C C . TRP A 1 319 ? 8.16372 2.13649 0.04285 1.000 18.09988 314 TRP A C 1
ATOM 2272 O O . TRP A 1 319 ? 9.28722 2.38442 -0.40235 1.000 20.10563 314 TRP A O 1
ATOM 2283 N N . CYS A 1 320 ? 7.50901 1.01676 -0.23219 1.000 16.08000 315 CYS A N 1
ATOM 2284 C CA . CYS A 1 320 ? 8.00971 0.01099 -1.15720 1.000 19.03618 315 CYS A CA 1
ATOM 2285 C C . CYS A 1 320 ? 7.21975 -0.07184 -2.45445 1.000 20.10548 315 CYS A C 1
ATOM 2286 O O . CYS A 1 320 ? 7.78150 -0.45306 -3.48128 1.000 26.71176 315 CYS A O 1
ATOM 2289 N N . GLY A 1 321 ? 5.94533 0.28010 -2.44146 1.000 14.93247 316 GLY A N 1
ATOM 2290 C CA . GLY A 1 321 ? 5.16922 0.36595 -3.65739 1.000 14.55706 316 GLY A CA 1
ATOM 2291 C C . GLY A 1 321 ? 4.19689 -0.78963 -3.81630 1.000 16.17068 316 GLY A C 1
ATOM 2292 O O . GLY A 1 321 ? 4.25876 -1.81511 -3.12989 1.000 18.09914 316 GLY A O 1
ATOM 2293 N N . PHE A 1 322 ? 3.26904 -0.60068 -4.74263 1.000 14.54830 317 PHE A N 1
ATOM 2294 C CA . PHE A 1 322 ? 2.27152 -1.61848 -5.02648 1.000 12.76429 317 PHE A CA 1
ATOM 2295 C C . PHE A 1 322 ? 2.87803 -2.72857 -5.87900 1.000 17.38651 317 PHE A C 1
ATOM 2296 O O . PHE A 1 322 ? 3.71979 -2.47857 -6.74618 1.000 17.63542 317 PHE A O 1
ATOM 2304 N N . TYR A 1 323 ? 2.43683 -3.95684 -5.62623 1.000 15.16835 318 TYR A N 1
ATOM 2305 C CA . TYR A 1 323 ? 2.96805 -5.15642 -6.25444 1.000 16.97462 318 TYR A CA 1
ATOM 2306 C C . TYR A 1 323 ? 2.08676 -5.60600 -7.41414 1.000 16.16559 318 TYR A C 1
ATOM 2307 O O . TYR A 1 323 ? 0.90519 -5.25273 -7.49942 1.000 18.51751 318 TYR A O 1
ATOM 2316 N N . HIS A 1 324 ? 2.68012 -6.40478 -8.31280 1.000 20.01453 319 HIS A N 1
ATOM 2317 C CA . HIS A 1 324 ? 1.95501 -6.82039 -9.50354 1.000 18.98004 319 HIS A CA 1
ATOM 2318 C C . HIS A 1 324 ? 0.92264 -7.86835 -9.09660 1.000 20.92670 319 HIS A C 1
ATOM 2319 O O . HIS A 1 324 ? 1.25123 -8.79901 -8.34173 1.000 17.11964 319 HIS A O 1
ATOM 2326 N N . PRO A 1 325 ? -0.33026 -7.74321 -9.54983 1.000 17.17689 320 PRO A N 1
ATOM 2327 C CA . PRO A 1 325 ? -1.39437 -8.61453 -9.01344 1.000 15.91369 320 PRO A CA 1
ATOM 2328 C C . PRO A 1 325 ? -1.23833 -10.08545 -9.36052 1.000 18.72767 320 PRO A C 1
ATOM 2329 O O . PRO A 1 325 ? -1.61916 -10.93478 -8.54659 1.000 18.45192 320 PRO A O 1
ATOM 2333 N N . GLN A 1 326 ? -0.73663 -10.42446 -10.55205 1.000 19.27930 321 GLN A N 1
ATOM 2334 C CA . GLN A 1 326 ? -0.52067 -11.83833 -10.85896 1.000 19.28940 321 GLN A CA 1
ATOM 2335 C C . GLN A 1 326 ? 0.52480 -12.44576 -9.93649 1.000 17.27027 321 GLN A C 1
ATOM 2336 O O . GLN A 1 326 ? 0.38779 -13.59375 -9.49998 1.000 21.22406 321 GLN A O 1
ATOM 2342 N N . GLU A 1 327 ? 1.58924 -11.69354 -9.63958 1.000 17.65202 322 GLU A N 1
ATOM 2343 C CA . GLU A 1 327 ? 2.62233 -12.17986 -8.73717 1.000 17.84299 322 GLU A CA 1
ATOM 2344 C C . GLU A 1 327 ? 2.07987 -12.32749 -7.32122 1.000 20.81528 322 GLU A C 1
ATOM 2345 O O . GLU A 1 327 ? 2.43760 -13.27427 -6.60647 1.000 20.72384 322 GLU A O 1
ATOM 2351 N N . SER A 1 328 ? 1.20735 -11.40698 -6.90551 1.000 17.78080 323 SER A N 1
ATOM 2352 C CA . SER A 1 328 ? 0.56852 -11.52203 -5.59404 1.000 13.24634 323 SER A CA 1
ATOM 2353 C C . SER A 1 328 ? -0.30505 -12.76561 -5.51256 1.000 16.89842 323 SER A C 1
ATOM 2354 O O . SER A 1 328 ? -0.23579 -13.52276 -4.53508 1.000 18.09835 323 SER A O 1
ATOM 2357 N N . GLU A 1 329 ? -1.16691 -12.97790 -6.51150 1.000 17.95042 324 GLU A N 1
ATOM 2358 C CA . GLU A 1 329 ? -2.02553 -14.15677 -6.46650 1.000 19.16527 324 GLU A CA 1
ATOM 2359 C C . GLU A 1 329 ? -1.18447 -15.42942 -6.45568 1.000 19.18211 324 GLU A C 1
ATOM 2360 O O . GLU A 1 329 ? -1.44213 -16.34224 -5.66401 1.000 18.17534 324 GLU A O 1
ATOM 2366 N N . ASN A 1 330 ? -0.14855 -15.48410 -7.30122 1.000 21.19722 325 ASN A N 1
ATOM 2367 C CA . ASN A 1 330 ? 0.75598 -16.62696 -7.30021 1.000 19.95826 325 ASN A CA 1
ATOM 2368 C C . ASN A 1 330 ? 1.39829 -16.82299 -5.92712 1.000 25.15398 325 ASN A C 1
ATOM 2369 O O . ASN A 1 330 ? 1.48185 -17.95130 -5.43059 1.000 20.05647 325 ASN A O 1
ATOM 2374 N N . LEU A 1 331 ? 1.83136 -15.73288 -5.28297 1.000 19.22549 326 LEU A N 1
ATOM 2375 C CA . LEU A 1 331 ? 2.48071 -15.84877 -3.97976 1.000 20.02600 326 LEU A CA 1
ATOM 2376 C C . LEU A 1 331 ? 1.52363 -16.41490 -2.94005 1.000 17.71980 326 LEU A C 1
ATOM 2377 O O . LEU A 1 331 ? 1.88022 -17.32180 -2.17766 1.000 18.05289 326 LEU A O 1
ATOM 2382 N N . PHE A 1 332 ? 0.29965 -15.88311 -2.88998 1.000 14.79975 327 PHE A N 1
ATOM 2383 C CA . PHE A 1 332 ? -0.64483 -16.33741 -1.87320 1.000 15.72652 327 PHE A CA 1
ATOM 2384 C C . PHE A 1 332 ? -0.96651 -17.81245 -2.05828 1.000 18.88300 327 PHE A C 1
ATOM 2385 O O . PHE A 1 332 ? -1.05118 -18.56305 -1.07886 1.000 16.36446 327 PHE A O 1
ATOM 2393 N N . LYS A 1 333 ? -1.11518 -18.24998 -3.31114 1.000 21.85631 328 LYS A N 1
ATOM 2394 C CA . LYS A 1 333 ? -1.42682 -19.65435 -3.57260 1.000 20.48660 328 LYS A CA 1
ATOM 2395 C C . LYS A 1 333 ? -0.27421 -20.56785 -3.16756 1.000 21.30176 328 LYS A C 1
ATOM 2396 O O . LYS A 1 333 ? -0.50053 -21.61700 -2.54978 1.000 22.06021 328 LYS A O 1
ATOM 2402 N N . THR A 1 334 ? 0.96897 -20.18784 -3.49200 1.000 17.82140 329 THR A N 1
ATOM 2403 C CA . THR A 1 334 ? 2.10835 -21.02594 -3.12120 1.000 18.00391 329 THR A CA 1
ATOM 2404 C C . THR A 1 334 ? 2.27263 -21.10692 -1.60724 1.000 21.90066 329 THR A C 1
ATOM 2405 O O . THR A 1 334 ? 2.66612 -22.15260 -1.07647 1.000 23.54273 329 THR A O 1
ATOM 2409 N N . ILE A 1 335 ? 1.98464 -20.02080 -0.89011 1.000 16.49701 330 ILE A N 1
ATOM 2410 C CA . ILE A 1 335 ? 2.02079 -20.08358 0.56933 1.000 17.06808 330 ILE A CA 1
ATOM 2411 C C . ILE A 1 335 ? 0.98456 -21.07624 1.08388 1.000 18.49233 330 ILE A C 1
ATOM 2412 O O . ILE A 1 335 ? 1.22943 -21.81711 2.04673 1.000 23.06488 330 ILE A O 1
ATOM 2417 N N . GLY A 1 336 ? -0.17732 -21.11981 0.44762 1.000 20.72735 331 GLY A N 1
ATOM 2418 C CA . GLY A 1 336 ? -1.18753 -22.08097 0.83362 1.000 22.82105 331 GLY A CA 1
ATOM 2419 C C . GLY A 1 336 ? -2.56388 -21.48292 1.03285 1.000 19.48900 331 GLY A C 1
ATOM 2420 O O . GLY A 1 336 ? -3.49453 -22.19114 1.42845 1.000 19.16223 331 GLY A O 1
ATOM 2421 N N . TYR A 1 337 ? -2.71592 -20.18665 0.76959 1.000 17.11347 332 TYR A N 1
ATOM 2422 C CA . TYR A 1 337 ? -4.03056 -19.56411 0.84674 1.000 17.48439 332 TYR A CA 1
ATOM 2423 C C . TYR A 1 337 ? -4.90659 -19.97772 -0.32468 1.000 17.20013 332 TYR A C 1
ATOM 2424 O O . TYR A 1 337 ? -4.43294 -20.13791 -1.45836 1.000 18.06625 332 TYR A O 1
ATOM 2433 N N . HIS A 1 338 ? -6.19998 -20.10237 -0.05624 1.000 17.46906 333 HIS A N 1
ATOM 2434 C CA . HIS A 1 338 ? -7.19806 -20.09699 -1.10843 1.000 15.92690 333 HIS A CA 1
ATOM 2435 C C . HIS A 1 338 ? -7.59521 -18.65669 -1.39576 1.000 16.43482 333 HIS A C 1
ATOM 2436 O O . HIS A 1 338 ? -7.94921 -17.90977 -0.47339 1.000 19.24373 333 HIS A O 1
ATOM 2443 N N . VAL A 1 339 ? -7.54681 -18.27149 -2.66760 1.000 19.97011 334 VAL A N 1
ATOM 2444 C CA . VAL A 1 339 ? -7.95947 -16.92848 -3.06871 1.000 18.77642 334 VAL A CA 1
ATOM 2445 C C . VAL A 1 339 ? -9.48230 -16.93525 -3.19065 1.000 20.49953 334 VAL A C 1
ATOM 2446 O O . VAL A 1 339 ? -10.04518 -17.34176 -4.20486 1.000 24.41902 334 VAL A O 1
ATOM 2450 N N . ASN A 1 340 ? -10.15451 -16.50563 -2.12503 1.000 18.05412 335 ASN A N 1
ATOM 2451 C CA . ASN A 1 340 ? -11.61678 -16.52312 -2.08327 1.000 17.65607 335 ASN A CA 1
ATOM 2452 C C . ASN A 1 340 ? -12.20189 -15.42476 -2.96562 1.000 22.50230 335 ASN A C 1
ATOM 2453 O O . ASN A 1 340 ? -13.10692 -15.66945 -3.77409 1.000 22.39944 335 ASN A O 1
ATOM 2458 N N . THR A 1 341 ? -11.69921 -14.20515 -2.81717 1.000 19.51665 336 THR A N 1
ATOM 2459 C CA . THR A 1 341 ? -12.25213 -13.04956 -3.50257 1.000 18.81020 336 THR A CA 1
ATOM 2460 C C . THR A 1 341 ? -11.11993 -12.09559 -3.84639 1.000 19.76757 336 THR A C 1
ATOM 2461 O O . THR A 1 341 ? -10.25571 -11.83690 -3.00740 1.000 17.98836 336 THR A O 1
ATOM 2465 N N . ILE A 1 342 ? -11.13856 -11.58042 -5.07838 1.000 17.31069 337 ILE A N 1
ATOM 2466 C CA . ILE A 1 342 ? -10.36872 -10.40855 -5.48563 1.000 17.46132 337 ILE A CA 1
ATOM 2467 C C . ILE A 1 342 ? -11.37682 -9.40032 -6.02405 1.000 20.29613 337 ILE A C 1
ATOM 2468 O O . ILE A 1 342 ? -12.10765 -9.71475 -6.97152 1.000 25.02532 337 ILE A O 1
ATOM 2473 N N . MET A 1 343 ? -11.45000 -8.20886 -5.41899 1.000 16.12389 338 MET A N 1
ATOM 2474 C CA . MET A 1 343 ? -12.37023 -7.19233 -5.94380 1.000 16.71574 338 MET A CA 1
ATOM 2475 C C . MET A 1 343 ? -11.73836 -5.80946 -5.97975 1.000 17.48333 338 MET A C 1
ATOM 2476 O O . MET A 1 343 ? -10.59480 -5.59542 -5.56855 1.000 17.96035 338 MET A O 1
ATOM 2481 N N . LEU A 1 344 ? -12.52922 -4.86663 -6.49087 1.000 19.59724 339 LEU A N 1
ATOM 2482 C CA . LEU A 1 344 ? -12.16575 -3.45575 -6.59629 1.000 20.30405 339 LEU A CA 1
ATOM 2483 C C . LEU A 1 344 ? -10.83932 -3.26751 -7.32695 1.000 20.56944 339 LEU A C 1
ATOM 2484 O O . LEU A 1 344 ? -9.90927 -2.62157 -6.83345 1.000 21.22706 339 LEU A O 1
ATOM 2489 N N . ASN A 1 345 ? -10.76445 -3.82244 -8.54122 1.000 21.00944 340 ASN A N 1
ATOM 2490 C CA . ASN A 1 345 ? -9.55698 -3.74161 -9.36296 1.000 20.18862 340 ASN A CA 1
ATOM 2491 C C . ASN A 1 345 ? -8.35184 -4.29594 -8.60669 1.000 17.77270 340 ASN A C 1
ATOM 2492 O O . ASN A 1 345 ? -7.26401 -3.71566 -8.62377 1.000 19.04923 340 ASN A O 1
ATOM 2497 N N . ALA A 1 346 ? -8.56498 -5.42221 -7.92347 1.000 16.36751 341 ALA A N 1
ATOM 2498 C CA . ALA A 1 346 ? -7.51820 -6.12980 -7.18793 1.000 18.31556 341 ALA A CA 1
ATOM 2499 C C . ALA A 1 346 ? -6.94599 -5.28087 -6.05893 1.000 17.31457 341 ALA A C 1
ATOM 2500 O O . ALA A 1 346 ? -5.75625 -5.38198 -5.72295 1.000 15.88816 341 ALA A O 1
ATOM 2502 N N . SER A 1 347 ? -7.79144 -4.45283 -5.45364 1.000 16.13503 342 SER A N 1
ATOM 2503 C CA . SER A 1 347 ? -7.40834 -3.74939 -4.23462 1.000 16.44287 342 SER A CA 1
ATOM 2504 C C . SER A 1 347 ? -7.87699 -4.44695 -2.96072 1.000 17.64355 342 SER A C 1
ATOM 2505 O O . SER A 1 347 ? -7.31633 -4.18978 -1.88806 1.000 17.77447 342 SER A O 1
ATOM 2508 N N . VAL A 1 348 ? -8.87257 -5.32495 -3.04344 1.000 16.36472 343 VAL A N 1
ATOM 2509 C CA . VAL A 1 348 ? -9.42811 -6.00117 -1.87685 1.000 13.76055 343 VAL A CA 1
ATOM 2510 C C . VAL A 1 348 ? -9.28909 -7.50246 -2.09446 1.000 14.06405 343 VAL A C 1
ATOM 2511 O O . VAL A 1 348 ? -9.71185 -8.02193 -3.13155 1.000 16.29285 343 VAL A O 1
ATOM 2515 N N . TRP A 1 349 ? -8.66366 -8.19120 -1.13397 1.000 14.01688 344 TRP A N 1
ATOM 2516 C CA . TRP A 1 349 ? -8.37874 -9.62322 -1.23598 1.000 14.80881 344 TRP A CA 1
ATOM 2517 C C . TRP A 1 349 ? -8.88079 -10.33024 0.01033 1.000 11.75454 344 TRP A C 1
ATOM 2518 O O . TRP A 1 349 ? -8.53954 -9.93172 1.12788 1.000 14.49373 344 TRP A O 1
ATOM 2529 N N . ARG A 1 350 ? -9.67336 -11.38770 -0.18087 1.000 14.56751 345 ARG A N 1
ATOM 2530 C CA . ARG A 1 350 ? -9.98787 -12.31502 0.89712 1.000 12.55088 345 ARG A CA 1
ATOM 2531 C C . ARG A 1 350 ? -9.25056 -13.62337 0.63032 1.000 15.77302 345 ARG A C 1
ATOM 2532 O O . ARG A 1 350 ? -9.44769 -14.24196 -0.41818 1.000 16.13046 345 ARG A O 1
ATOM 2540 N N . LEU A 1 351 ? -8.39444 -14.02506 1.57115 1.000 15.95094 346 LEU A N 1
ATOM 2541 C CA . LEU A 1 351 ? -7.53041 -15.19271 1.44165 1.000 16.84073 346 LEU A CA 1
ATOM 2542 C C . LEU A 1 351 ? -7.82472 -16.13000 2.60147 1.000 18.09467 346 LEU A C 1
ATOM 2543 O O . LEU A 1 351 ? -7.69264 -15.74438 3.76580 1.000 17.49942 346 LEU A O 1
ATOM 2548 N N . ASP A 1 352 ? -8.25803 -17.34417 2.29228 1.000 17.19041 347 ASP A N 1
ATOM 2549 C CA . ASP A 1 352 ? -8.66331 -18.28806 3.32434 1.000 16.21326 347 ASP A CA 1
ATOM 2550 C C . ASP A 1 352 ? -7.55735 -19.30693 3.55511 1.000 16.81020 347 ASP A C 1
ATOM 2551 O O . ASP A 1 352 ? -6.93340 -19.78335 2.60612 1.000 20.74177 347 ASP A O 1
ATOM 2556 N N . LYS A 1 353 ? -7.32497 -19.64687 4.82076 1.000 15.58347 348 LYS A N 1
ATOM 2557 C CA . LYS A 1 353 ? -6.43685 -20.75806 5.15179 1.000 16.18770 348 LYS A CA 1
ATOM 2558 C C . LYS A 1 353 ? -7.23376 -22.05851 5.14145 1.000 18.82049 348 LYS A C 1
ATOM 2559 O O . LYS A 1 353 ? -8.16610 -22.20318 5.94285 1.000 20.75531 348 LYS A O 1
ATOM 2565 N N . PRO A 1 354 ? -6.93085 -23.01191 4.24933 1.000 18.41378 349 PRO A N 1
ATOM 2566 C CA . PRO A 1 354 ? -7.64210 -24.29784 4.26486 1.000 23.39972 349 PRO A CA 1
ATOM 2567 C C . PRO A 1 354 ? -7.34277 -25.09032 5.53979 1.000 30.67007 349 PRO A C 1
ATOM 2568 O O . PRO A 1 354 ? -6.19300 -25.05794 5.99170 1.000 29.22445 349 PRO A O 1
#

Secondary structure (DSSP, 8-state):
-HHHHHHHHHHHTTHHHHHHHH-EE-HHHHHHHHHHHH-----SHHHHHHHHHHHHHHHHTTSEEEETTEEEEPPPPP---HHHHHHHHHHHHHTTPPPSB-SSGGGHHHHHHHHTSHHHHHHHHHHHHHHHTTSPSSEEEEEES-TTSHHHHHHHHH--EEEEEE-S-STTHHHHHTTSS-GGGSEE--GGG---TTSPPSS-TT-EEEEEEES-GGGS-GGGHHHHHHHHHHHEEEEEEEEEE--BPPPTT-SS---HHHHHHHHHHHHHHTTBTT---PBPHHHHHHHHHHHT-EEEEEETTTTEEEEE--

B-factor: mean 23.64, std 8.99, range [11.01, 61.19]

Radius of gyration: 20.61 Å; Cα contacts (8 Å, |Δi|>4): 547; chains: 1; bounding box: 45×46×64 Å

Sequence (314 aa):
FLTDRLIRFVEEEGISELLQSMRRFTIEEALEAFREKLGYKLQDRVRLRMAKVIVDLLYECEYLEKKGERYFWIEGKGFVDFFERCIMYADKFLNGNPPLYSFDSASTGIWEEFLGNTEFRFARSVLINLLFSGRNDNATVLALCYGPGFDILQMQEQYNIRVTALDFKDVFQSQASRRILNPNSVKWVQSALWKGFGTPLPFHDTMFDAVFFACADPYIPEESREFVYKDIFRVLKHGGILGIVTRSYPDTERKYVKDPFVRKGTLCHDFSESVCEGWCGFYHPQESENLFKTIGYHVNTIMLNASVWRLDKP

InterPro domains:
  IPR029063 S-adenosyl-L-methionine-dependent methyltransferase superfamily [G3DSA:3.40.50.150] (173-347)
  IPR029063 S-adenosyl-L-methionine-dependent methyltransferase superfamily [SSF53335] (131-341)
  IPR041698 Methyltransferase domain 25 [PF13649] (181-280)

Organism: NCBI:txid380242

Nearest PDB structures (foldseek):
  8hd2-assembly1_A  TM=1.003E+00  e=7.578E-69  Candidatus Brocadia fulgida
  7f1e-assembly1_A  TM=6.516E-01  e=2.263E-08  Homo sapiens
  8owx-assembly1_A  TM=6.773E-01  e=7.843E-08  Homo sapiens
  8owx-assembly2_B  TM=6.178E-01  e=4.885E-08  Homo sapiens
  7ezg-assembly1_A  TM=5.596E-01  e=1.113E-08  Homo sapiens

Solvent-accessible surface area: 14839 Å² total; per-residue (Å²): 97,45,17,98,42,0,20,116,14,0,94,129,36,19,0,22,116,17,0,89,79,52,143,116,0,22,43,121,62,0,23,102,11,0,111,130,151,45,43,16,122,4,91,55,129,27,23,57,38,0,2,78,0,1,1,26,0,2,93,26,27,142,78,4,82,71,131,69,128,67,12,47,51,72,86,78,198,68,262,112,77,14,20,23,92,0,1,117,36,0,51,99,4,1,57,39,60,95,56,57,25,21,43,62,75,99,11,16,50,53,2,55,129,6,24,37,55,106,104,25,101,109,9,10,32,26,0,0,68,43,3,8,69,82,132,139,74,77,16,24,0,0,0,1,22,12,10,3,0,26,5,0,21,2,0,16,79,61,59,104,16,131,4,11,0,0,15,83,93,94,33,10,55,63,51,0,29,215,54,12,101,70,45,157,68,11,124,63,17,128,16,104,114,9,178,4,50,35,47,86,7,50,25,145,81,59,96,7,41,3,0,0,0,8,31,8,1,5,30,0,48,88,131,21,17,99,72,9,0,111,7,0,41,67,0,0,79,135,53,3,7,0,0,2,6,11,63,5,25,13,1,113,128,119,116,21,0,139,58,83,149,41,9,59,12,1,3,0,10,0,0,0,8,1,0,4,98,47,11,27,1,10,34,53,0,56,113,4,29,71,30,2,120,108,21,27,7,106,27,62,28,56,70,58,43,2,18,0,3,36,0,24,10,98

Foldseek 3Di:
DLLVLVVVLCVVLCVLVQQVVVQKDALVRSLVCCCVPSVFCCPDDLLSVLSVLSVVLCVLVPQWDDDDRMIGGDDDDPDVALLNVLSVCLSVVRNPDAFPAELALVCLVVCVVHCPDPVNLVLLLVLLCVQPPPDDAAFEEEAEQQRLQPNVQSNQVPGHYQYEYEHLACSNVVNNCVRHDCNVRYNDDHNVQDNDFPDADPAAFAAGLEYEEEACLQLHAPVRNLVRLLSVLRNHHQFHKYKYAYAAQQDPVCPQQPDSVSNSVQSSVQSRCSSYPRGRGHYHQVVVVVSLVVSAWDFPDQDDSRRITMTTHD